Protein AF-A0A3N4JAE3-F1 (afdb_monomer)

Radius of gyration: 32.21 Å; Cα contacts (8 Å, |Δi|>4): 156; chains: 1; bounding box: 79×85×86 Å

Mean predicted aligned error: 19.47 Å

Solvent-accessible surface area (backbone atoms only — not comparable to full-atom values): 20003 Å² total; per-residue (Å²): 136,83,88,84,82,87,79,80,83,78,82,74,85,83,77,83,75,78,82,77,84,75,80,91,67,88,73,72,75,75,63,67,70,77,64,54,58,74,66,56,56,50,51,50,50,53,50,50,52,49,35,51,51,48,46,50,52,48,69,70,49,75,31,67,45,43,53,54,55,46,60,75,65,52,48,100,90,43,76,84,59,88,90,51,59,67,70,59,53,50,50,51,49,47,65,74,65,63,61,55,72,75,57,43,57,54,51,50,53,53,48,55,50,18,49,50,49,16,52,49,48,45,56,67,58,48,49,50,61,43,42,48,59,43,46,49,50,56,71,76,43,84,57,92,86,55,90,70,63,85,87,50,57,57,68,60,52,53,49,52,53,48,54,53,51,53,50,52,53,50,54,49,51,53,52,52,51,52,53,49,55,54,48,58,67,60,57,80,75,68,86,88,74,81,85,79,75,61,76,63,67,72,50,63,71,71,31,43,40,51,45,56,54,65,67,52,88,39,78,90,43,76,82,78,86,60,59,70,69,59,50,51,50,48,44,51,52,24,51,47,52,55,46,39,72,77,50,68,75,64,67,92,58,88,52,72,65,43,51,51,52,39,54,52,53,55,52,53,50,51,51,54,53,50,52,51,51,52,54,48,50,51,22,45,52,54,30,50,54,51,49,44,54,49,48,26,71,76,72,68,44,52,65,66,54,49,47,28,64,76,69,51,50,55,82,84,76,56,58,65,69,60,60,51,52,62,61,60,70,74,76,122

Structure (mmCIF, N/CA/C/O backbone):
data_AF-A0A3N4JAE3-F1
#
_entry.id   AF-A0A3N4JAE3-F1
#
loop_
_atom_site.group_PDB
_atom_site.id
_atom_site.type_symbol
_atom_site.label_atom_id
_atom_site.label_alt_id
_atom_site.label_comp_id
_atom_site.label_asym_id
_atom_site.label_entity_id
_atom_site.label_seq_id
_atom_site.pdbx_PDB_ins_code
_atom_site.Cartn_x
_atom_site.Cartn_y
_atom_site.Cartn_z
_atom_site.occupancy
_atom_site.B_iso_or_equiv
_atom_site.auth_seq_id
_atom_site.auth_comp_id
_atom_site.auth_asym_id
_atom_site.auth_atom_id
_atom_site.pdbx_PDB_model_num
ATOM 1 N N . MET A 1 1 ? 14.395 -65.353 37.895 1.00 39.31 1 MET A N 1
ATOM 2 C CA . MET A 1 1 ? 14.314 -65.931 36.539 1.00 39.31 1 MET A CA 1
ATOM 3 C C . MET A 1 1 ? 13.359 -65.069 35.729 1.00 39.31 1 MET A C 1
ATOM 5 O O . MET A 1 1 ? 12.259 -64.824 36.198 1.00 39.31 1 MET A O 1
ATOM 9 N N . THR A 1 2 ? 13.871 -64.567 34.600 1.00 43.94 2 THR A N 1
ATOM 10 C CA . THR A 1 2 ? 13.213 -63.870 33.473 1.00 43.94 2 THR A CA 1
ATOM 11 C C . THR A 1 2 ? 12.431 -62.577 33.743 1.00 43.94 2 THR A C 1
ATOM 13 O O . THR A 1 2 ? 11.218 -62.588 33.928 1.00 43.94 2 THR A O 1
ATOM 16 N N . SER A 1 3 ? 13.163 -61.462 33.634 1.00 38.66 3 SER A N 1
ATOM 17 C CA . SER A 1 3 ? 12.677 -60.152 33.182 1.00 38.66 3 SER A CA 1
ATOM 18 C C . SER A 1 3 ? 12.268 -60.196 31.704 1.00 38.66 3 SER A C 1
ATOM 20 O O . SER A 1 3 ? 12.932 -60.856 30.904 1.00 38.66 3 SER A O 1
ATOM 22 N N . SER A 1 4 ? 11.236 -59.442 31.326 1.00 42.91 4 SER A N 1
ATOM 23 C CA . SER A 1 4 ? 10.969 -59.062 29.935 1.00 42.91 4 SER A CA 1
ATOM 24 C C . SER A 1 4 ? 10.378 -57.652 29.920 1.00 42.91 4 SER A C 1
ATOM 26 O O . SER A 1 4 ? 9.191 -57.459 30.169 1.00 42.91 4 SER A O 1
ATOM 28 N N . GLU A 1 5 ? 11.238 -56.661 29.691 1.00 47.97 5 GLU A N 1
ATOM 29 C CA . GLU A 1 5 ? 10.842 -55.302 29.329 1.00 47.97 5 GLU A CA 1
ATOM 30 C C . GLU A 1 5 ? 10.946 -55.183 27.806 1.00 47.97 5 GLU A C 1
ATOM 32 O O . GLU A 1 5 ? 12.022 -55.319 27.221 1.00 47.97 5 GLU A O 1
ATOM 37 N N . GLY A 1 6 ? 9.801 -54.976 27.155 1.00 41.56 6 GLY A N 1
ATOM 38 C CA . GLY A 1 6 ? 9.718 -54.664 25.734 1.00 41.56 6 GLY A CA 1
ATOM 39 C C . GLY A 1 6 ? 10.121 -53.212 25.496 1.00 41.56 6 GLY A C 1
ATOM 40 O O . GLY A 1 6 ? 9.370 -52.294 25.813 1.00 41.56 6 GLY A O 1
ATOM 41 N N . SER A 1 7 ? 11.312 -53.013 24.936 1.00 46.31 7 SER A N 1
ATOM 42 C CA . SER A 1 7 ? 11.820 -51.709 24.514 1.00 46.31 7 SER A CA 1
ATOM 43 C C . SER A 1 7 ? 11.243 -51.352 23.139 1.00 46.31 7 SER A C 1
ATOM 45 O O . SER A 1 7 ? 11.530 -52.016 22.143 1.00 46.31 7 SER A O 1
ATOM 47 N N . ILE A 1 8 ? 10.398 -50.319 23.081 1.00 43.84 8 ILE A N 1
ATOM 48 C CA . ILE A 1 8 ? 9.887 -49.751 21.829 1.00 43.84 8 ILE A CA 1
ATOM 49 C C . ILE A 1 8 ? 10.909 -48.715 21.352 1.00 43.84 8 ILE A C 1
ATOM 51 O O . ILE A 1 8 ? 11.030 -47.632 21.921 1.00 43.84 8 ILE A O 1
ATOM 55 N N . ALA A 1 9 ? 11.658 -49.065 20.308 1.00 36.66 9 ALA A N 1
ATOM 56 C CA . ALA A 1 9 ? 12.573 -48.160 19.630 1.00 36.66 9 ALA A CA 1
ATOM 57 C C . ALA A 1 9 ? 11.780 -47.083 18.869 1.00 36.66 9 ALA A C 1
ATOM 59 O O . ALA A 1 9 ? 11.177 -47.347 17.828 1.00 36.66 9 ALA A O 1
ATOM 60 N N . GLY A 1 10 ? 11.782 -45.859 19.397 1.00 37.00 10 GLY A N 1
ATOM 61 C CA . GLY A 1 10 ? 11.346 -44.668 18.677 1.00 37.00 10 GLY A CA 1
ATOM 62 C C . GLY A 1 10 ? 12.372 -44.299 17.607 1.00 37.00 10 GLY A C 1
ATOM 63 O O . GLY A 1 10 ? 13.509 -43.950 17.916 1.00 37.00 10 GLY A O 1
ATOM 64 N N . VAL A 1 11 ? 11.972 -44.388 16.341 1.00 38.66 11 VAL A N 1
ATOM 65 C CA . VAL A 1 11 ? 12.753 -43.907 15.199 1.00 38.66 11 VAL A CA 1
ATOM 66 C C . VAL A 1 11 ? 12.695 -42.378 15.186 1.00 38.66 11 VAL A C 1
ATOM 68 O O . VAL A 1 11 ? 11.670 -41.791 14.846 1.00 38.66 11 VAL A O 1
ATOM 71 N N . SER A 1 12 ? 13.799 -41.727 15.560 1.00 40.53 12 SER A N 1
ATOM 72 C CA . SER A 1 12 ? 13.998 -40.291 15.337 1.00 40.53 12 SER A CA 1
ATOM 73 C C . SER A 1 12 ? 14.138 -40.005 13.836 1.00 40.53 12 SER A C 1
ATOM 75 O O . SER A 1 12 ? 14.917 -40.689 13.163 1.00 40.53 12 SER A O 1
ATOM 77 N N . PRO A 1 13 ? 13.454 -38.989 13.280 1.00 37.12 13 PRO A N 1
ATOM 78 C CA . PRO A 1 13 ? 13.664 -38.591 11.898 1.00 37.12 13 PRO A CA 1
ATOM 79 C C . PRO A 1 13 ? 15.041 -37.929 11.770 1.00 37.12 13 PRO A C 1
ATOM 81 O O . PRO A 1 13 ? 15.288 -36.841 12.285 1.00 37.12 13 PRO A O 1
ATOM 84 N N . SER A 1 14 ? 15.951 -38.621 11.085 1.00 36.16 14 SER A N 1
ATOM 85 C CA . SER A 1 14 ? 17.256 -38.107 10.671 1.00 36.16 14 SER A CA 1
ATOM 86 C C . SER A 1 14 ? 17.058 -36.965 9.669 1.00 36.16 14 SER A C 1
ATOM 88 O O . SER A 1 14 ? 16.901 -37.185 8.468 1.00 36.16 14 SER A O 1
ATOM 90 N N . SER A 1 15 ? 17.060 -35.726 10.159 1.00 38.22 15 SER A N 1
ATOM 91 C CA . SER A 1 15 ? 17.283 -34.550 9.327 1.00 38.22 15 SER A CA 1
ATOM 92 C C . SER A 1 15 ? 18.764 -34.522 8.945 1.00 38.22 15 SER A C 1
ATOM 94 O O . SER A 1 15 ? 19.636 -34.135 9.720 1.00 38.22 15 SER A O 1
ATOM 96 N N . LYS A 1 16 ? 19.073 -34.968 7.725 1.00 34.78 16 LYS A N 1
ATOM 97 C CA . LYS A 1 16 ? 20.375 -34.715 7.100 1.00 34.78 16 LYS A CA 1
ATOM 98 C C . LYS A 1 16 ? 20.496 -33.214 6.833 1.00 34.78 16 LYS A C 1
ATOM 100 O O . LYS A 1 16 ? 20.174 -32.746 5.745 1.00 34.78 16 LYS A O 1
ATOM 105 N N . ILE A 1 17 ? 20.945 -32.462 7.834 1.00 34.91 17 ILE A N 1
ATOM 106 C CA . ILE A 1 17 ? 21.461 -31.110 7.642 1.00 34.91 17 ILE A CA 1
ATOM 107 C C . ILE A 1 17 ? 22.756 -31.276 6.846 1.00 34.91 17 ILE A C 1
ATOM 109 O O . ILE A 1 17 ? 23.741 -31.827 7.335 1.00 34.91 17 ILE A O 1
ATOM 113 N N . LYS A 1 18 ? 22.722 -30.884 5.570 1.00 33.72 18 LYS A N 1
ATOM 114 C CA . LYS A 1 18 ? 23.934 -30.747 4.764 1.00 33.72 18 LYS A CA 1
ATOM 115 C C . LYS A 1 18 ? 24.714 -29.577 5.359 1.00 33.72 18 LYS A C 1
ATOM 117 O O . LYS A 1 18 ? 24.273 -28.439 5.252 1.00 33.72 18 LYS A O 1
ATOM 122 N N . ASN A 1 19 ? 25.836 -29.870 6.009 1.00 30.39 19 ASN A N 1
ATOM 123 C CA . ASN A 1 19 ? 26.798 -28.854 6.418 1.00 30.39 19 ASN A CA 1
ATOM 124 C C . ASN A 1 19 ? 27.369 -28.211 5.149 1.00 30.39 19 ASN A C 1
ATOM 126 O O . ASN A 1 19 ? 28.223 -28.797 4.486 1.00 30.39 19 ASN A O 1
ATOM 130 N N . CYS A 1 20 ? 26.858 -27.035 4.790 1.00 31.69 20 CYS A N 1
ATOM 131 C CA . CYS A 1 20 ? 27.517 -26.155 3.839 1.00 31.69 20 CYS A CA 1
ATOM 132 C C . CYS A 1 20 ? 28.661 -25.463 4.581 1.00 31.69 20 CYS A C 1
ATOM 134 O O . CYS A 1 20 ? 28.432 -24.653 5.478 1.00 31.69 20 CYS A O 1
ATOM 136 N N . THR A 1 21 ? 29.895 -25.821 4.242 1.00 30.20 21 THR A N 1
ATOM 137 C CA . THR A 1 21 ? 31.086 -25.095 4.680 1.00 30.20 21 THR A CA 1
ATOM 138 C C . THR A 1 21 ? 31.122 -23.775 3.911 1.00 30.20 21 THR A C 1
ATOM 140 O O . THR A 1 21 ? 31.349 -23.775 2.704 1.00 30.20 21 THR A O 1
ATOM 143 N N . TYR A 1 22 ? 30.829 -22.660 4.580 1.00 34.12 22 TYR A N 1
ATOM 144 C CA . TYR A 1 22 ? 30.929 -21.327 3.987 1.00 34.12 22 TYR A CA 1
ATOM 145 C C . TYR A 1 22 ? 32.391 -20.873 3.994 1.00 34.12 22 TYR A C 1
ATOM 147 O O . TYR A 1 22 ? 33.065 -20.961 5.019 1.00 34.12 22 TYR A O 1
ATOM 155 N N . HIS A 1 23 ? 32.874 -20.403 2.844 1.00 33.28 23 HIS A N 1
ATOM 156 C CA . HIS A 1 23 ? 34.149 -19.704 2.739 1.00 33.28 23 HIS A CA 1
ATOM 157 C C . HIS A 1 23 ? 34.007 -18.296 3.331 1.00 33.28 23 HIS A C 1
ATOM 159 O O . HIS A 1 23 ? 33.091 -17.556 2.981 1.00 33.28 23 HIS A O 1
ATOM 165 N N . THR A 1 24 ? 34.908 -17.954 4.249 1.00 37.59 24 THR A N 1
ATOM 166 C CA . THR A 1 24 ? 34.906 -16.725 5.057 1.00 37.59 24 THR A CA 1
ATOM 167 C C . THR A 1 24 ? 35.701 -15.591 4.407 1.00 37.59 24 THR A C 1
ATOM 169 O O . THR A 1 24 ? 36.375 -14.841 5.108 1.00 37.59 24 THR A O 1
ATOM 172 N N . ASP A 1 25 ? 35.650 -15.464 3.084 1.00 38.59 25 ASP A N 1
ATOM 173 C CA . ASP A 1 25 ? 36.294 -14.343 2.402 1.00 38.59 25 ASP A CA 1
ATOM 174 C C . ASP A 1 25 ? 35.228 -13.287 2.070 1.00 38.59 25 ASP A C 1
ATOM 176 O O . ASP A 1 25 ? 34.252 -13.607 1.384 1.00 38.59 25 ASP A O 1
ATOM 180 N N . PRO A 1 26 ? 35.347 -12.041 2.569 1.00 44.75 26 PRO A N 1
ATOM 181 C CA . PRO A 1 26 ? 34.435 -10.969 2.196 1.00 44.75 26 PRO A CA 1
ATOM 182 C C . PRO A 1 26 ? 34.630 -10.666 0.707 1.00 44.75 26 PRO A C 1
ATOM 184 O O . PRO A 1 26 ? 35.679 -10.174 0.291 1.00 44.75 26 PRO A O 1
ATOM 187 N N . LEU A 1 27 ? 33.633 -11.014 -0.107 1.00 45.50 27 LEU A N 1
ATOM 188 C CA . LEU A 1 27 ? 33.675 -10.770 -1.545 1.00 45.50 27 LEU A CA 1
ATOM 189 C C . LEU A 1 27 ? 33.579 -9.263 -1.859 1.00 45.50 27 LEU A C 1
ATOM 191 O O . LEU A 1 27 ? 32.971 -8.515 -1.087 1.00 45.50 27 LEU A O 1
ATOM 195 N N . PRO A 1 28 ? 34.155 -8.804 -2.988 1.00 46.69 28 PRO A N 1
ATOM 196 C CA . PRO A 1 28 ? 34.210 -7.388 -3.333 1.00 46.69 28 PRO A CA 1
ATOM 197 C C . PRO A 1 28 ? 32.822 -6.770 -3.543 1.00 46.69 28 PRO A C 1
ATOM 199 O O . PRO A 1 28 ? 31.957 -7.319 -4.228 1.00 46.69 28 PRO A O 1
ATOM 202 N N . VAL A 1 29 ? 32.668 -5.565 -2.998 1.00 44.97 29 VAL A N 1
ATOM 203 C CA . VAL A 1 29 ? 31.492 -4.678 -3.025 1.00 44.97 29 VAL A CA 1
ATOM 204 C C . VAL A 1 29 ? 30.942 -4.415 -4.443 1.00 44.97 29 VAL A C 1
ATOM 206 O O . VAL A 1 29 ? 29.763 -4.108 -4.616 1.00 44.97 29 VAL A O 1
ATOM 209 N N . GLU A 1 30 ? 31.755 -4.615 -5.480 1.00 44.47 30 GLU A N 1
ATOM 210 C CA . GLU A 1 30 ? 31.420 -4.418 -6.899 1.00 44.47 30 GLU A CA 1
ATOM 211 C C . GLU A 1 30 ? 30.242 -5.286 -7.391 1.00 44.47 30 GLU A C 1
ATOM 213 O O . GLU A 1 30 ? 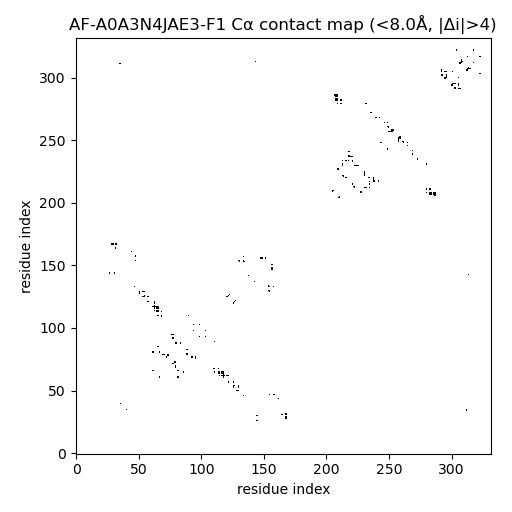29.531 -4.892 -8.318 1.00 44.47 30 GLU A O 1
ATOM 218 N N . TYR A 1 31 ? 29.953 -6.411 -6.726 1.00 44.25 31 TYR A N 1
ATOM 219 C CA . TYR A 1 31 ? 28.864 -7.324 -7.101 1.00 44.25 31 TYR A CA 1
ATOM 220 C C . TYR A 1 31 ? 27.459 -6.876 -6.663 1.00 44.25 31 TYR A C 1
ATOM 222 O O . TYR A 1 31 ? 26.467 -7.366 -7.207 1.00 44.25 31 TYR A O 1
ATOM 230 N N . LEU A 1 32 ? 27.339 -5.909 -5.746 1.00 40.97 32 LEU A N 1
ATOM 231 C CA . LEU A 1 32 ? 26.042 -5.352 -5.324 1.00 40.97 32 LEU A CA 1
ATOM 232 C C . LEU A 1 32 ? 25.318 -4.591 -6.447 1.00 40.97 32 LEU A C 1
ATOM 234 O O . LEU A 1 32 ? 24.090 -4.495 -6.463 1.00 40.97 32 LEU A O 1
ATOM 238 N N . ASN A 1 33 ? 26.074 -4.054 -7.405 1.00 47.81 33 ASN A N 1
ATOM 239 C CA . ASN A 1 33 ? 25.559 -3.154 -8.434 1.00 47.81 33 ASN A CA 1
ATOM 240 C C . ASN A 1 33 ? 25.014 -3.845 -9.684 1.00 47.81 33 ASN A C 1
ATOM 242 O O . ASN A 1 33 ? 24.30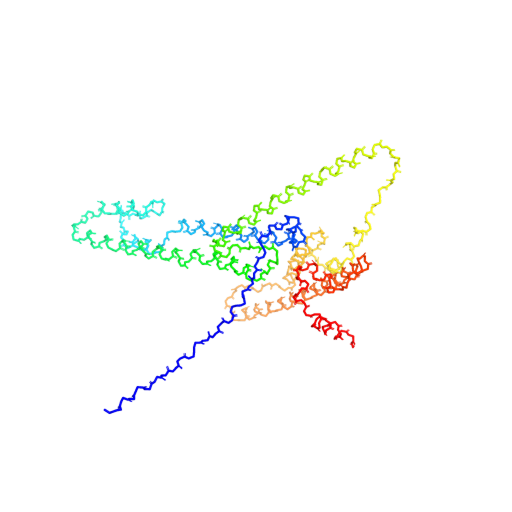3 -3.199 -10.453 1.00 47.81 33 ASN A O 1
ATOM 246 N N . GLN A 1 34 ? 25.362 -5.110 -9.921 1.00 44.28 34 GLN A N 1
ATOM 247 C CA . GLN A 1 34 ? 25.037 -5.778 -11.183 1.00 44.28 34 GLN A CA 1
ATOM 248 C C . GLN A 1 34 ? 23.703 -6.545 -11.129 1.00 44.28 34 GLN A C 1
ATOM 250 O O . GLN A 1 34 ? 23.169 -6.890 -12.174 1.00 44.28 34 GLN A O 1
ATOM 255 N N . TRP A 1 35 ? 23.150 -6.787 -9.933 1.00 43.19 35 TRP A N 1
ATOM 256 C CA . TRP A 1 35 ? 22.035 -7.731 -9.733 1.00 43.19 35 TRP A CA 1
ATOM 257 C C . TRP A 1 35 ? 20.737 -7.131 -9.184 1.00 43.19 35 TRP A C 1
ATOM 259 O O . TRP A 1 35 ? 19.717 -7.812 -9.155 1.00 43.19 35 TRP A O 1
ATOM 269 N N . CYS A 1 36 ? 20.736 -5.859 -8.793 1.00 47.31 36 CYS A N 1
ATOM 270 C CA . CYS A 1 36 ? 19.535 -5.196 -8.294 1.00 47.31 36 CYS A CA 1
ATOM 271 C C . CYS A 1 36 ? 19.239 -3.965 -9.149 1.00 47.31 36 CYS A C 1
ATOM 273 O O . CYS A 1 36 ? 19.782 -2.884 -8.903 1.00 47.31 36 CYS A O 1
ATOM 275 N N . GLU A 1 37 ? 18.360 -4.117 -10.144 1.00 54.81 37 GLU A N 1
ATOM 276 C CA . GLU A 1 37 ? 17.804 -2.983 -10.883 1.00 54.81 37 GLU A CA 1
ATOM 277 C C . GLU A 1 37 ? 17.255 -1.926 -9.909 1.00 54.81 37 GLU A C 1
ATOM 279 O O . GLU A 1 37 ? 16.751 -2.250 -8.826 1.00 54.81 37 GLU A O 1
ATOM 284 N N . ALA A 1 38 ? 17.326 -0.648 -10.294 1.00 57.59 38 ALA A N 1
ATOM 285 C CA . ALA A 1 38 ? 16.921 0.487 -9.459 1.00 57.59 38 ALA A CA 1
ATOM 286 C C . ALA A 1 38 ? 15.531 0.306 -8.807 1.00 57.59 38 ALA A C 1
ATOM 288 O O . ALA A 1 38 ? 15.305 0.764 -7.684 1.00 57.59 38 ALA A O 1
ATOM 289 N N . GLU A 1 39 ? 14.613 -0.414 -9.460 1.00 55.66 39 GLU A N 1
ATOM 290 C CA . GLU A 1 39 ? 13.282 -0.715 -8.932 1.00 55.66 39 GLU A CA 1
ATOM 291 C C . GLU A 1 39 ? 13.274 -1.614 -7.686 1.00 55.66 39 GLU A C 1
ATOM 293 O O . GLU A 1 39 ? 12.460 -1.393 -6.782 1.00 55.66 39 GLU A O 1
ATOM 298 N N . GLN A 1 40 ? 14.159 -2.610 -7.593 1.00 62.59 40 GLN A N 1
ATOM 299 C CA . GLN A 1 40 ? 14.188 -3.533 -6.453 1.00 62.59 40 GLN A CA 1
ATOM 300 C C . GLN A 1 40 ? 14.644 -2.814 -5.177 1.00 62.59 40 GLN A C 1
ATOM 302 O O . GLN A 1 40 ? 14.026 -2.959 -4.119 1.00 62.59 40 GLN A O 1
ATOM 307 N N . TRP A 1 41 ? 15.632 -1.925 -5.295 1.00 64.12 41 TRP A N 1
ATOM 308 C CA . TRP A 1 41 ? 16.076 -1.063 -4.197 1.00 64.12 41 TRP A CA 1
ATOM 309 C C . TRP A 1 41 ? 15.038 -0.017 -3.793 1.00 64.12 41 TRP A C 1
ATOM 311 O O . TRP A 1 41 ? 14.920 0.321 -2.614 1.00 64.12 41 TRP A O 1
ATOM 321 N N . VAL A 1 42 ? 14.251 0.495 -4.743 1.00 68.50 42 VAL A N 1
ATOM 322 C CA . VAL A 1 42 ? 13.111 1.371 -4.433 1.00 68.50 42 VAL A CA 1
ATOM 323 C C . VAL A 1 42 ? 12.041 0.606 -3.649 1.00 68.50 42 VAL A C 1
ATOM 325 O O . VAL A 1 42 ? 11.496 1.141 -2.680 1.00 68.50 42 VAL A O 1
ATOM 328 N N . ARG A 1 43 ? 11.756 -0.654 -4.006 1.00 65.81 43 ARG A N 1
ATOM 329 C CA . ARG A 1 43 ? 10.828 -1.510 -3.246 1.00 65.81 43 ARG A CA 1
ATOM 330 C C . ARG A 1 43 ? 11.351 -1.812 -1.843 1.00 65.81 43 ARG A C 1
ATOM 332 O O . ARG A 1 43 ? 10.579 -1.681 -0.895 1.00 65.81 43 ARG A O 1
ATOM 339 N N . LEU A 1 44 ? 12.636 -2.141 -1.703 1.00 65.31 44 LEU A N 1
ATOM 340 C CA . LEU A 1 44 ? 13.279 -2.398 -0.411 1.00 65.31 44 LEU A CA 1
ATOM 341 C C . LEU A 1 44 ? 13.225 -1.161 0.497 1.00 65.31 44 LEU A C 1
ATOM 343 O O . LEU A 1 44 ? 12.740 -1.260 1.622 1.00 65.31 44 LEU A O 1
ATOM 347 N N . ARG A 1 45 ? 13.591 0.025 -0.012 1.00 70.50 45 ARG A N 1
ATOM 348 C CA . ARG A 1 45 ? 13.494 1.293 0.737 1.00 70.50 45 ARG A CA 1
ATOM 349 C C . ARG A 1 45 ? 12.063 1.621 1.160 1.00 70.50 45 ARG A C 1
ATOM 351 O O . ARG A 1 45 ? 11.836 1.995 2.306 1.00 70.50 45 ARG A O 1
ATOM 358 N N . ARG A 1 46 ? 11.074 1.426 0.278 1.00 70.50 46 ARG A N 1
ATOM 359 C CA . ARG A 1 46 ? 9.650 1.597 0.632 1.00 70.50 46 ARG A CA 1
ATOM 360 C C . ARG A 1 46 ? 9.211 0.623 1.725 1.00 70.50 46 ARG A C 1
ATOM 362 O O . ARG A 1 46 ? 8.457 1.012 2.612 1.00 70.50 46 ARG A O 1
ATOM 369 N N . ARG A 1 47 ? 9.665 -0.632 1.668 1.00 67.00 47 ARG A N 1
ATOM 370 C CA . ARG A 1 47 ? 9.336 -1.661 2.663 1.00 67.00 47 ARG A CA 1
ATOM 371 C C . ARG A 1 47 ? 9.971 -1.342 4.016 1.00 67.00 47 ARG A C 1
ATOM 373 O O . ARG A 1 47 ? 9.278 -1.449 5.024 1.00 67.00 47 ARG A O 1
ATOM 380 N N . LEU A 1 48 ? 11.229 -0.897 4.035 1.00 69.75 48 LEU A N 1
ATOM 381 C CA . LEU A 1 48 ? 11.898 -0.448 5.255 1.00 69.75 48 LEU A CA 1
ATOM 382 C C . LEU A 1 48 ? 11.180 0.758 5.861 1.00 69.75 48 LEU A C 1
ATOM 384 O O . LEU A 1 48 ? 10.791 0.700 7.021 1.00 69.75 48 LEU A O 1
ATOM 388 N N . ALA A 1 49 ? 10.918 1.795 5.060 1.00 73.50 49 ALA A N 1
ATOM 389 C CA . ALA A 1 49 ? 10.206 2.988 5.510 1.00 73.50 49 ALA A CA 1
ATOM 390 C C . ALA A 1 49 ? 8.819 2.648 6.081 1.00 73.50 49 ALA A C 1
ATOM 392 O O . ALA A 1 49 ? 8.412 3.196 7.101 1.00 73.50 49 ALA A O 1
ATOM 393 N N . TYR A 1 50 ? 8.104 1.699 5.469 1.00 69.94 50 TYR A N 1
ATOM 394 C CA . TYR A 1 50 ? 6.842 1.186 5.999 1.00 69.94 50 TYR A CA 1
ATOM 395 C C . TYR A 1 50 ? 7.016 0.474 7.348 1.00 69.94 50 TYR A C 1
ATOM 397 O O . TYR A 1 50 ? 6.245 0.731 8.268 1.00 69.94 50 TYR A O 1
ATOM 405 N N . CYS A 1 51 ? 8.030 -0.385 7.493 1.00 66.62 51 CYS A N 1
ATOM 406 C CA . CYS A 1 51 ? 8.314 -1.076 8.755 1.00 66.62 51 CYS A CA 1
ATOM 407 C C . CYS A 1 51 ? 8.693 -0.090 9.870 1.00 66.62 51 CYS A C 1
ATOM 409 O O . CYS A 1 51 ? 8.249 -0.241 11.006 1.00 66.62 51 CYS A O 1
ATOM 411 N N . GLU A 1 52 ? 9.482 0.935 9.554 1.00 72.06 52 GLU A N 1
ATOM 412 C CA . GLU A 1 52 ? 9.870 1.980 10.503 1.00 72.06 52 GLU A CA 1
ATOM 413 C C . GLU A 1 52 ? 8.681 2.859 10.897 1.00 72.06 52 GLU A C 1
ATOM 415 O O . GLU A 1 52 ? 8.481 3.108 12.085 1.00 72.06 52 GLU A O 1
ATOM 420 N N . ALA A 1 53 ? 7.832 3.235 9.937 1.00 68.75 53 ALA A N 1
ATOM 421 C CA . ALA A 1 53 ? 6.590 3.954 10.207 1.00 68.75 53 ALA A CA 1
ATOM 422 C C . ALA A 1 53 ? 5.617 3.122 11.056 1.00 68.75 53 ALA A C 1
ATOM 424 O O . ALA A 1 53 ? 5.020 3.643 11.993 1.00 68.75 53 ALA A O 1
ATOM 425 N N . GLN A 1 54 ? 5.481 1.819 10.785 1.00 64.81 54 GLN A N 1
ATOM 426 C CA . GLN A 1 54 ? 4.682 0.921 11.621 1.00 64.81 54 GLN A CA 1
ATOM 427 C C . GLN A 1 54 ? 5.252 0.797 13.030 1.00 64.81 54 GLN A C 1
ATOM 429 O O . GLN A 1 54 ? 4.491 0.836 13.991 1.00 64.81 54 GLN A O 1
ATOM 434 N N . LYS A 1 55 ? 6.576 0.682 13.171 1.00 71.06 55 LYS A N 1
ATOM 435 C CA . LYS A 1 55 ? 7.233 0.637 14.479 1.00 71.06 55 LYS A CA 1
ATOM 436 C C . LYS A 1 55 ? 6.999 1.929 15.263 1.00 71.06 55 LYS A C 1
ATOM 438 O O . LYS A 1 55 ? 6.687 1.847 16.447 1.00 71.06 55 LYS A O 1
ATOM 443 N N . ALA A 1 56 ? 7.092 3.087 14.610 1.00 68.88 56 ALA A N 1
ATOM 444 C CA . ALA A 1 56 ? 6.794 4.385 15.212 1.00 68.88 56 ALA A CA 1
ATOM 445 C C . ALA A 1 56 ? 5.319 4.484 15.641 1.00 68.88 56 ALA A C 1
ATOM 447 O O . ALA A 1 56 ? 5.037 4.747 16.807 1.00 68.88 56 ALA A O 1
ATOM 448 N N . LEU A 1 57 ? 4.380 4.137 14.751 1.00 65.31 57 LEU A N 1
ATOM 449 C CA . LEU A 1 57 ? 2.945 4.071 15.064 1.00 65.31 57 LEU A CA 1
ATOM 450 C C . LEU A 1 57 ? 2.659 3.137 16.245 1.00 65.31 57 LEU A C 1
ATOM 452 O O . LEU A 1 57 ? 1.855 3.445 17.114 1.00 65.31 57 LEU A O 1
ATOM 456 N N . CYS A 1 58 ? 3.346 2.003 16.314 1.00 65.50 58 CYS A N 1
ATOM 457 C CA . CYS A 1 58 ? 3.229 1.040 17.400 1.00 65.50 58 CYS A CA 1
ATOM 458 C C . CYS A 1 58 ? 3.830 1.506 18.732 1.00 65.50 58 CYS A C 1
ATOM 460 O O . CYS A 1 58 ? 3.379 1.083 19.801 1.00 65.50 58 CYS A O 1
ATOM 462 N N . GLN A 1 59 ? 4.860 2.351 18.686 1.00 65.69 59 GLN A N 1
ATOM 463 C CA . GLN A 1 59 ? 5.417 2.988 19.876 1.00 65.69 59 GLN A CA 1
ATOM 464 C C . GLN A 1 59 ? 4.446 4.034 20.431 1.00 65.69 59 GLN A C 1
ATOM 466 O O . GLN A 1 59 ? 4.235 4.060 21.645 1.00 65.69 59 GLN A O 1
ATOM 471 N N . GLU A 1 60 ? 3.805 4.803 19.548 1.00 63.41 60 GLU A N 1
ATOM 472 C CA . GLU A 1 60 ? 2.810 5.826 19.892 1.00 63.41 60 GLU A CA 1
ATOM 473 C C . GLU A 1 60 ? 1.444 5.241 20.282 1.00 63.41 60 GLU A C 1
ATOM 475 O O . GLU A 1 60 ? 0.735 5.811 21.110 1.00 63.41 60 GLU A O 1
ATOM 480 N N . MET A 1 61 ? 1.066 4.078 19.746 1.00 63.47 61 MET A N 1
ATOM 481 C CA . MET A 1 61 ? -0.182 3.422 20.120 1.00 63.47 61 MET A CA 1
ATOM 482 C C . MET A 1 61 ? -0.119 2.903 21.558 1.00 63.47 61 MET A C 1
ATOM 484 O O . MET A 1 61 ? 0.678 2.030 21.914 1.00 63.47 61 MET A O 1
ATOM 488 N N . LEU A 1 62 ? -1.020 3.397 22.399 1.00 65.38 62 LEU A N 1
ATOM 489 C CA . LEU A 1 62 ? -1.323 2.774 23.680 1.00 65.38 62 LEU A CA 1
ATOM 490 C C . LEU A 1 62 ? -2.002 1.427 23.431 1.00 65.38 62 LEU A C 1
ATOM 492 O O . LEU A 1 62 ? -2.855 1.297 22.552 1.00 65.38 62 LEU A O 1
ATOM 496 N N . GLY A 1 63 ? -1.610 0.407 24.196 1.00 71.88 63 GLY A N 1
ATOM 497 C CA . GLY A 1 63 ? -2.261 -0.891 24.083 1.00 71.88 63 GLY A CA 1
ATOM 498 C C . GLY A 1 63 ? -3.734 -0.777 24.504 1.00 71.88 63 GLY A C 1
ATOM 499 O O . GLY A 1 63 ? -4.034 -0.077 25.480 1.00 71.88 63 GLY A O 1
ATOM 500 N N . PRO A 1 64 ? -4.656 -1.457 23.799 1.00 78.12 64 PRO A N 1
ATOM 501 C CA . PRO A 1 64 ? -6.098 -1.285 23.993 1.00 78.12 64 PRO A CA 1
ATOM 502 C C . PRO A 1 64 ? -6.531 -1.564 25.438 1.00 78.12 64 PRO A C 1
ATOM 504 O O . PRO A 1 64 ? -7.392 -0.873 25.969 1.00 78.12 64 PRO A O 1
ATOM 507 N N . ALA A 1 65 ? -5.858 -2.492 26.124 1.00 86.06 65 ALA A N 1
ATOM 508 C CA . ALA A 1 65 ? -6.167 -2.841 27.508 1.00 86.06 65 ALA A CA 1
ATOM 509 C C . ALA A 1 65 ? -5.903 -1.698 28.506 1.00 86.06 65 ALA A C 1
ATOM 511 O O . ALA A 1 65 ? -6.619 -1.577 29.499 1.00 86.06 65 ALA A O 1
ATOM 512 N N . THR A 1 66 ? -4.892 -0.855 28.265 1.00 88.44 66 THR A N 1
ATOM 513 C CA . THR A 1 66 ? -4.601 0.292 29.141 1.00 88.44 66 THR A CA 1
ATOM 514 C C . THR A 1 66 ? -5.615 1.411 28.928 1.00 88.44 66 THR A C 1
ATOM 516 O O . THR A 1 66 ? -6.071 2.008 29.900 1.00 88.44 66 THR A O 1
ATOM 519 N N . VAL A 1 67 ? -6.027 1.646 27.680 1.00 88.88 67 VAL A N 1
ATOM 520 C CA . VAL A 1 67 ? -7.086 2.613 27.357 1.00 88.88 67 VAL A CA 1
ATOM 521 C C . VAL A 1 67 ? -8.412 2.181 27.988 1.00 88.88 67 VAL A C 1
ATOM 523 O O . VAL A 1 67 ? -9.007 2.951 28.736 1.00 88.88 67 VAL A O 1
ATOM 526 N N . GLU A 1 68 ? -8.819 0.922 27.795 1.00 90.19 68 GLU A N 1
ATOM 527 C CA . GLU A 1 68 ? -10.029 0.349 28.405 1.00 90.19 68 GLU A CA 1
ATOM 528 C C . GLU A 1 68 ? -10.015 0.448 29.938 1.00 90.19 68 GLU A C 1
ATOM 530 O O . GLU A 1 68 ? -11.040 0.737 30.565 1.00 90.19 68 GLU A O 1
ATOM 535 N N . PHE A 1 69 ? -8.849 0.226 30.559 1.00 95.06 69 PHE A N 1
ATOM 536 C CA . PHE A 1 69 ? -8.684 0.394 32.000 1.00 95.06 69 PHE A CA 1
ATOM 537 C C . PHE A 1 69 ? -9.024 1.825 32.433 1.00 95.06 69 PHE A C 1
ATOM 539 O O . PHE A 1 69 ? -9.807 2.003 33.366 1.00 95.06 69 PHE A O 1
ATOM 546 N N . PHE A 1 70 ? -8.477 2.844 31.768 1.00 94.38 70 PHE A N 1
ATOM 547 C CA . PHE A 1 70 ? -8.739 4.234 32.137 1.00 94.38 70 PHE A CA 1
ATOM 548 C C . PHE A 1 70 ? -10.167 4.674 31.801 1.00 94.38 70 PHE A C 1
ATOM 550 O O . PHE A 1 70 ? -10.806 5.334 32.623 1.00 94.38 70 PHE A O 1
ATOM 557 N N . GLU A 1 71 ? -10.714 4.243 30.663 1.00 91.69 71 GLU A 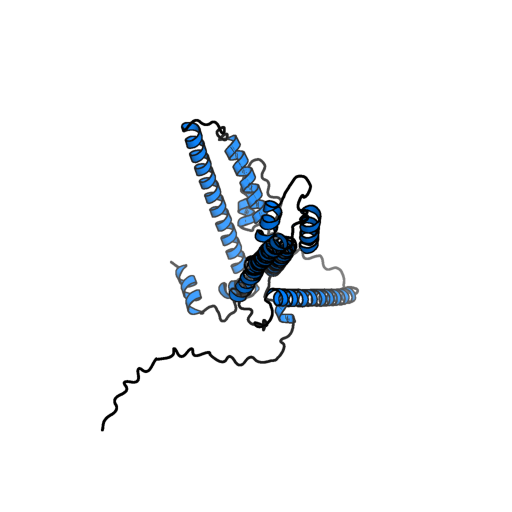N 1
ATOM 558 C CA . GLU A 1 71 ? -12.101 4.517 30.274 1.00 91.69 71 GLU A CA 1
ATOM 559 C C . GLU A 1 71 ? -13.108 4.004 31.304 1.00 91.69 71 GLU A C 1
ATOM 561 O O . GLU A 1 71 ? -14.046 4.718 31.667 1.00 91.69 71 GLU A O 1
ATOM 566 N N . LYS A 1 72 ? -12.875 2.807 31.858 1.00 93.00 72 LYS A N 1
ATOM 567 C CA . LYS A 1 72 ? -13.689 2.235 32.942 1.00 93.00 72 LYS A CA 1
ATOM 568 C C . LYS A 1 72 ? -13.781 3.158 34.161 1.00 93.00 72 LYS A C 1
ATOM 570 O O . LYS A 1 72 ? -14.762 3.102 34.908 1.00 93.00 72 LYS A O 1
ATOM 575 N N . TYR A 1 73 ? -12.765 3.987 34.387 1.00 90.25 73 TYR A N 1
ATOM 576 C CA . TYR A 1 73 ? -12.699 4.906 35.515 1.00 90.25 73 TYR A CA 1
ATOM 577 C C . TYR A 1 73 ? -12.932 6.371 35.147 1.00 90.25 73 TYR A C 1
ATOM 579 O O . TYR A 1 73 ? -12.849 7.192 36.063 1.00 90.25 73 TYR A O 1
ATOM 587 N N . ASN A 1 74 ? -13.297 6.707 33.905 1.00 87.69 74 ASN A N 1
ATOM 588 C CA . ASN A 1 74 ? -13.666 8.074 33.524 1.00 87.69 74 ASN A CA 1
ATOM 589 C C . ASN A 1 74 ? -14.859 8.586 34.354 1.00 87.69 74 ASN A C 1
ATOM 591 O O . ASN A 1 74 ? -15.823 7.865 34.628 1.00 87.69 74 ASN A O 1
ATOM 595 N N . PHE A 1 75 ? -14.780 9.838 34.808 1.00 86.00 75 PHE A N 1
ATOM 596 C CA . PHE A 1 75 ? -15.847 10.520 35.552 1.00 86.00 75 PHE A CA 1
ATOM 597 C C . PHE A 1 75 ? -15.686 12.038 35.448 1.00 86.00 75 PHE A C 1
ATOM 599 O O . PHE A 1 75 ? -14.684 12.513 34.939 1.00 86.00 75 PHE A O 1
ATOM 606 N N . GLN A 1 76 ? -16.639 12.821 35.964 1.00 80.00 76 GLN A N 1
ATOM 607 C CA . GLN A 1 76 ? -16.659 14.284 35.783 1.00 80.00 76 GLN A CA 1
ATOM 608 C C . GLN A 1 76 ? -15.349 15.025 36.115 1.00 80.00 76 GLN A C 1
ATOM 610 O O . GLN A 1 76 ? -15.132 16.096 35.562 1.00 80.00 76 GLN A O 1
ATOM 615 N N . GLN A 1 77 ? -14.500 14.503 37.008 1.00 84.00 77 GLN A N 1
ATOM 616 C CA . GLN A 1 77 ? -13.243 15.157 37.401 1.00 84.00 77 GLN A CA 1
ATOM 617 C C . GLN A 1 77 ? -11.986 14.496 36.813 1.00 84.00 77 GLN A C 1
ATOM 619 O O . GLN A 1 77 ? -10.902 15.049 36.973 1.00 84.00 77 GLN A O 1
ATOM 624 N N . PHE A 1 78 ? -12.124 13.359 36.121 1.00 91.00 78 PHE A N 1
ATOM 625 C CA . PHE A 1 78 ? -11.021 12.647 35.473 1.00 91.00 78 PHE A CA 1
ATOM 626 C C . PHE A 1 78 ? -11.381 12.310 34.031 1.00 91.00 78 PHE A C 1
ATOM 628 O O . PHE A 1 78 ? -12.301 11.525 33.776 1.00 91.00 78 PHE A O 1
ATOM 635 N N . THR A 1 79 ? -10.579 12.837 33.116 1.00 92.81 79 THR A N 1
ATOM 636 C CA . THR A 1 79 ? -10.608 12.488 31.700 1.00 92.81 79 THR A CA 1
ATOM 637 C C . THR A 1 79 ? -9.224 11.998 31.333 1.00 92.81 79 THR A C 1
ATOM 639 O O . THR A 1 79 ? -8.277 12.782 31.395 1.00 92.81 79 THR A O 1
ATOM 642 N N . TYR A 1 80 ? -9.111 10.719 30.987 1.00 92.12 80 TYR A N 1
ATOM 643 C CA . TYR A 1 80 ? -7.845 10.122 30.575 1.00 92.12 80 TYR A CA 1
ATOM 644 C C . TYR A 1 80 ? -7.180 10.916 29.444 1.00 92.12 80 TYR A C 1
ATOM 646 O O . TYR A 1 80 ? -7.817 11.171 28.420 1.00 92.12 80 TYR A O 1
ATOM 654 N N . ASP A 1 81 ? -5.917 11.293 29.645 1.00 89.88 81 ASP A N 1
ATOM 655 C CA . ASP A 1 81 ? -5.102 11.950 28.626 1.00 89.88 81 ASP A CA 1
ATOM 656 C C . ASP A 1 81 ? -4.082 10.951 28.056 1.00 89.88 81 ASP A C 1
ATOM 658 O O . ASP A 1 81 ? -3.128 10.589 28.749 1.00 89.88 81 ASP A O 1
ATOM 662 N N . PRO A 1 82 ? -4.256 10.481 26.808 1.00 86.50 82 PRO A N 1
ATOM 663 C CA . PRO A 1 82 ? -3.344 9.516 26.206 1.00 86.50 82 PRO A CA 1
ATOM 664 C C . PRO A 1 82 ? -1.970 10.105 25.852 1.00 86.50 82 PRO A C 1
ATOM 666 O O . PRO A 1 82 ? -1.076 9.341 25.495 1.00 86.50 82 PRO A O 1
ATOM 669 N N . SER A 1 83 ? -1.794 11.431 25.905 1.00 87.00 83 SER A N 1
ATOM 670 C CA . SER A 1 83 ? -0.499 12.070 25.643 1.00 87.00 83 SER A CA 1
ATOM 671 C C . SER A 1 83 ? 0.455 12.012 26.842 1.00 87.00 83 SER A C 1
ATOM 673 O O . SER A 1 83 ? 1.666 12.154 26.671 1.00 87.00 83 SER A O 1
ATOM 675 N N . GLU A 1 84 ? -0.073 11.742 28.036 1.00 89.88 84 GLU A N 1
ATOM 676 C CA . GLU A 1 84 ? 0.701 11.619 29.267 1.00 89.88 84 GLU A CA 1
ATOM 677 C C . GLU A 1 84 ? 1.131 10.161 29.525 1.00 89.88 84 GLU A C 1
ATOM 679 O O . GLU A 1 84 ? 0.410 9.213 29.185 1.00 89.88 84 GLU A O 1
ATOM 684 N N . PRO A 1 85 ? 2.292 9.928 30.171 1.00 90.31 85 PRO A N 1
ATOM 685 C CA . PRO A 1 85 ? 2.708 8.584 30.551 1.00 90.31 85 PRO A CA 1
ATOM 686 C C . PRO A 1 85 ? 1.655 7.895 31.427 1.00 90.31 85 PRO A C 1
ATOM 688 O O . PRO A 1 85 ? 1.125 8.469 32.379 1.00 90.31 85 PRO A O 1
ATOM 691 N N . THR A 1 86 ? 1.396 6.615 31.166 1.00 91.31 86 THR A N 1
ATOM 692 C CA . THR A 1 86 ? 0.325 5.853 31.832 1.00 91.31 86 THR A CA 1
ATOM 693 C C . THR A 1 86 ? 0.461 5.815 33.354 1.00 91.31 86 THR A C 1
ATOM 695 O O . THR A 1 86 ? -0.544 5.833 34.059 1.00 91.31 86 THR A O 1
ATOM 698 N N . ASP A 1 87 ? 1.689 5.812 33.878 1.00 94.25 87 ASP A N 1
ATOM 699 C CA . ASP A 1 87 ? 1.934 5.823 35.326 1.00 94.25 87 ASP A CA 1
ATOM 700 C C . ASP A 1 87 ? 1.583 7.175 35.964 1.00 94.25 87 ASP A C 1
ATOM 702 O O . ASP A 1 87 ? 1.091 7.226 37.095 1.00 94.25 87 ASP A O 1
ATOM 706 N N . VAL A 1 88 ? 1.782 8.271 35.223 1.00 95.50 88 VAL A N 1
ATOM 707 C CA . VAL A 1 88 ? 1.385 9.624 35.638 1.00 95.50 88 VAL A CA 1
ATOM 708 C C . VAL A 1 88 ? -0.140 9.711 35.696 1.00 95.50 88 VAL A C 1
ATOM 710 O O . VAL A 1 88 ? -0.697 10.127 36.714 1.00 95.50 88 VAL A O 1
ATOM 713 N N . GLU A 1 89 ? -0.824 9.219 34.662 1.00 95.69 89 GLU A N 1
ATOM 714 C CA . GLU A 1 89 ? -2.288 9.168 34.606 1.00 95.69 89 GLU A CA 1
ATOM 715 C C . GLU A 1 89 ? -2.891 8.266 35.691 1.00 95.69 89 GLU A C 1
ATOM 717 O O . GLU A 1 89 ? -3.892 8.622 36.320 1.00 95.69 89 GLU A O 1
ATOM 722 N N . PHE A 1 90 ? -2.263 7.122 35.979 1.00 96.31 90 PHE A N 1
ATOM 723 C CA . PHE A 1 90 ? -2.690 6.227 37.054 1.00 96.31 90 PHE A CA 1
ATOM 724 C C . PHE A 1 90 ? -2.562 6.888 38.430 1.00 96.31 90 PHE A C 1
ATOM 726 O O . PHE A 1 90 ? -3.482 6.810 39.253 1.00 96.31 90 PHE A O 1
ATOM 733 N N . LYS A 1 91 ? -1.453 7.595 38.674 1.00 96.38 91 LYS A N 1
ATOM 734 C CA . LYS A 1 91 ? -1.258 8.368 39.903 1.00 96.38 91 LYS A CA 1
ATOM 735 C C . LYS A 1 91 ? -2.316 9.466 40.036 1.00 96.38 91 LYS A C 1
ATOM 737 O O . LYS A 1 91 ? -2.966 9.551 41.080 1.00 96.38 91 LYS A O 1
ATOM 742 N N . ARG A 1 92 ? -2.562 10.232 38.967 1.00 96.19 92 ARG A N 1
ATOM 743 C CA . ARG A 1 92 ? -3.596 11.279 38.918 1.00 96.19 92 ARG A CA 1
ATOM 744 C C . ARG A 1 92 ? -4.985 10.717 39.223 1.00 96.19 92 ARG A C 1
ATOM 746 O O . ARG A 1 92 ? -5.726 11.285 40.027 1.00 96.19 92 ARG A O 1
ATOM 753 N N . LEU A 1 93 ? -5.321 9.565 38.640 1.00 95.69 93 LEU A N 1
ATOM 754 C CA . LEU A 1 93 ? -6.571 8.858 38.911 1.00 95.69 93 LEU A CA 1
ATOM 755 C C . LEU A 1 93 ? -6.702 8.495 40.398 1.00 95.69 93 LEU A C 1
ATOM 757 O O . LEU A 1 93 ? -7.750 8.739 41.003 1.00 95.69 93 LEU A O 1
ATOM 761 N N . CYS A 1 94 ? -5.648 7.934 40.996 1.00 95.00 94 CYS A N 1
ATOM 762 C CA . CYS A 1 94 ? -5.633 7.565 42.412 1.00 95.00 94 CYS A CA 1
ATOM 763 C C . CYS A 1 94 ? -5.830 8.783 43.329 1.00 95.00 94 CYS A C 1
ATOM 765 O O . CYS A 1 94 ? -6.628 8.722 44.270 1.00 95.00 94 CYS A O 1
ATOM 767 N N . GLU A 1 95 ? -5.153 9.895 43.034 1.00 94.69 95 GLU A N 1
ATOM 768 C CA . GLU A 1 95 ? -5.227 11.145 43.801 1.00 94.69 95 GLU A CA 1
ATOM 769 C C . GLU A 1 95 ? -6.623 11.777 43.762 1.00 94.69 95 GLU A C 1
ATOM 771 O O . GLU A 1 95 ? -7.146 12.200 44.796 1.00 94.69 95 GLU A O 1
ATOM 776 N N . GLN A 1 96 ? -7.264 11.799 42.592 1.00 94.88 96 GLN A N 1
ATOM 777 C CA . GLN A 1 96 ? -8.601 12.375 42.436 1.00 94.88 96 GLN A CA 1
ATOM 778 C C . GLN A 1 96 ? -9.693 11.489 43.043 1.00 94.88 96 GLN A C 1
ATOM 780 O O . GLN A 1 96 ? -10.638 11.982 43.658 1.00 94.88 96 GLN A O 1
ATOM 785 N N . ARG A 1 97 ? -9.570 10.164 42.901 1.00 93.31 97 ARG A N 1
ATOM 786 C CA . ARG A 1 97 ? -10.557 9.210 43.427 1.00 93.31 97 ARG A CA 1
ATOM 787 C C . ARG A 1 97 ? -10.449 8.990 44.932 1.00 93.31 97 ARG A C 1
ATOM 789 O O . ARG A 1 97 ? -11.429 8.534 45.525 1.00 93.31 97 ARG A O 1
ATOM 796 N N . ARG A 1 98 ? -9.281 9.268 45.526 1.00 93.62 98 ARG A N 1
ATOM 797 C CA . ARG A 1 98 ? -8.994 9.122 46.965 1.00 93.62 98 ARG A CA 1
ATOM 798 C C . ARG A 1 98 ? -9.455 7.772 47.523 1.00 93.62 98 ARG A C 1
ATOM 800 O O . ARG A 1 98 ? -10.142 7.696 48.541 1.00 93.62 98 ARG A O 1
ATOM 807 N N . TRP A 1 99 ? -9.141 6.688 46.816 1.00 93.88 99 TRP A N 1
ATOM 808 C CA . TRP A 1 99 ? -9.553 5.354 47.243 1.00 93.88 99 TRP A CA 1
ATOM 809 C C . TRP A 1 99 ? -8.871 4.936 48.548 1.00 93.88 99 TRP A C 1
ATOM 811 O O . TRP A 1 99 ? -7.681 5.164 48.743 1.00 93.88 99 TRP A O 1
ATOM 821 N N . GLY A 1 100 ? -9.621 4.256 49.420 1.00 95.19 100 GLY A N 1
ATOM 822 C CA . GLY A 1 100 ? -9.049 3.619 50.605 1.00 95.19 100 GLY A CA 1
ATOM 823 C C . GLY A 1 100 ? -8.120 2.441 50.250 1.00 95.19 100 GLY A C 1
ATOM 824 O O . GLY A 1 100 ? -8.235 1.884 49.151 1.00 95.19 100 GLY A O 1
ATOM 825 N N . PRO A 1 101 ? -7.253 1.996 51.182 1.00 94.56 101 PRO A N 1
ATOM 826 C CA . PRO A 1 101 ? -6.169 1.042 50.906 1.00 94.56 101 PRO A CA 1
ATOM 827 C C . PRO A 1 101 ? -6.611 -0.261 50.226 1.00 94.56 101 PRO A C 1
ATOM 829 O O . PRO A 1 101 ? -5.978 -0.722 49.277 1.00 94.56 101 PRO A O 1
ATOM 832 N N . ALA A 1 102 ? -7.741 -0.833 50.655 1.00 95.06 102 ALA A N 1
ATOM 833 C CA . ALA A 1 102 ? -8.269 -2.074 50.086 1.00 95.06 102 ALA A CA 1
ATOM 834 C C . ALA A 1 102 ? -8.656 -1.925 48.603 1.00 95.06 102 ALA A C 1
ATOM 836 O O . ALA A 1 102 ? -8.373 -2.799 47.783 1.00 95.06 102 ALA A O 1
ATOM 837 N N . LYS A 1 103 ? -9.283 -0.798 48.241 1.00 94.75 103 LYS A N 1
ATOM 838 C CA . LYS A 1 103 ? -9.685 -0.526 46.858 1.00 94.75 103 LYS A CA 1
ATOM 839 C C . LYS A 1 103 ? -8.484 -0.139 45.999 1.00 94.75 103 LYS A C 1
ATOM 841 O O . LYS A 1 103 ? -8.402 -0.611 44.872 1.00 94.75 103 LYS A O 1
ATOM 846 N N . LEU A 1 104 ? -7.543 0.633 46.545 1.00 95.62 104 LEU A N 1
ATOM 847 C CA . LEU A 1 104 ? -6.288 0.976 45.873 1.00 95.62 104 LEU A CA 1
ATOM 848 C C . LEU A 1 104 ? -5.516 -0.286 45.458 1.00 95.62 104 LEU A C 1
ATOM 850 O O . LEU A 1 104 ? -5.159 -0.427 44.295 1.00 95.62 104 LEU A O 1
ATOM 854 N N . SER A 1 105 ? -5.347 -1.248 46.374 1.00 95.06 105 SER A N 1
ATOM 855 C CA . SER A 1 105 ? -4.658 -2.513 46.080 1.00 95.06 105 SER A CA 1
ATOM 856 C C . SER A 1 105 ? -5.329 -3.300 44.949 1.00 95.06 105 SER A C 1
ATOM 858 O O . SER A 1 105 ? -4.650 -3.862 44.090 1.00 95.06 105 SER A O 1
ATOM 860 N N . LYS A 1 106 ? -6.668 -3.321 44.911 1.00 96.62 106 LYS A N 1
ATOM 861 C CA . LYS A 1 106 ? -7.411 -3.969 43.825 1.00 96.62 106 LYS A CA 1
ATOM 862 C C . LYS A 1 106 ? -7.182 -3.264 42.486 1.00 96.62 106 LYS A C 1
ATOM 864 O O . LYS A 1 106 ? -6.921 -3.935 41.494 1.00 96.62 106 LYS A O 1
ATOM 869 N N . VAL A 1 107 ? -7.275 -1.935 42.461 1.00 95.94 107 VAL A N 1
ATOM 870 C CA . VAL A 1 107 ? -7.136 -1.161 41.221 1.00 95.94 107 VAL A CA 1
ATOM 871 C C . VAL A 1 107 ? -5.700 -1.194 40.690 1.00 95.94 107 VAL A C 1
ATOM 873 O O . VAL A 1 107 ? -5.524 -1.309 39.483 1.00 95.94 107 VAL A O 1
ATOM 876 N N . GLN A 1 108 ? -4.689 -1.212 41.565 1.00 96.94 108 GLN A N 1
ATOM 877 C CA . GLN A 1 108 ? -3.293 -1.432 41.171 1.00 96.94 108 GLN A CA 1
ATOM 878 C C . GLN A 1 108 ? -3.130 -2.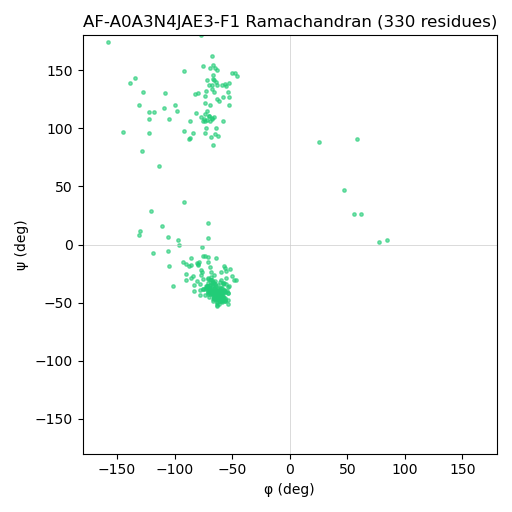750 40.408 1.00 96.94 108 GLN A C 1
ATOM 880 O O . GLN A 1 108 ? -2.585 -2.761 39.314 1.00 96.94 108 GLN A O 1
ATOM 885 N N . LYS A 1 109 ? -3.684 -3.852 40.928 1.00 97.12 109 LYS A N 1
ATOM 886 C CA . LYS A 1 109 ? -3.619 -5.151 40.239 1.00 97.12 109 LYS A CA 1
ATOM 887 C C . LYS A 1 109 ? -4.301 -5.120 38.872 1.00 97.12 109 LYS A C 1
ATOM 889 O O . LYS A 1 109 ? -3.803 -5.721 37.928 1.00 97.12 109 LYS A O 1
ATOM 894 N N . GLU A 1 110 ? -5.451 -4.452 38.763 1.00 95.88 110 GLU A N 1
ATOM 895 C CA . GLU A 1 110 ? -6.144 -4.290 37.477 1.00 95.88 110 GLU A CA 1
ATOM 896 C C . GLU A 1 110 ? -5.297 -3.482 36.478 1.00 95.88 110 GLU A C 1
ATOM 898 O O . GLU A 1 110 ? -5.226 -3.855 35.307 1.00 95.88 110 GLU A O 1
ATOM 903 N N . TYR A 1 111 ? -4.613 -2.435 36.947 1.00 96.56 111 TYR A N 1
ATOM 904 C CA . TYR A 1 111 ? -3.689 -1.636 36.145 1.00 96.56 111 TYR A CA 1
ATOM 905 C C . TYR A 1 111 ? -2.463 -2.437 35.691 1.00 96.56 111 TYR A C 1
ATOM 907 O O . TYR A 1 111 ? -2.143 -2.436 34.505 1.00 96.56 111 TYR A O 1
ATOM 915 N N . ASP A 1 112 ? -1.833 -3.194 36.591 1.00 95.81 112 ASP A N 1
ATOM 916 C CA . ASP A 1 112 ? -0.673 -4.032 36.268 1.00 95.81 112 ASP A CA 1
ATOM 917 C C . ASP A 1 112 ? -1.030 -5.093 35.207 1.00 95.81 112 ASP A C 1
ATOM 919 O O . ASP A 1 112 ? -0.268 -5.348 34.273 1.00 95.81 112 ASP A O 1
ATOM 923 N N . ILE A 1 113 ? -2.230 -5.681 35.295 1.00 92.56 113 ILE A N 1
ATOM 924 C CA . ILE A 1 113 ? -2.745 -6.615 34.281 1.00 92.56 113 ILE A CA 1
ATOM 925 C C . ILE A 1 113 ? -2.965 -5.903 32.939 1.00 92.56 113 ILE A C 1
ATOM 927 O O . ILE A 1 113 ? -2.653 -6.467 31.888 1.00 92.56 113 ILE A O 1
ATOM 931 N N . ALA A 1 114 ? -3.512 -4.686 32.950 1.00 91.88 114 ALA A N 1
ATOM 932 C CA . ALA A 1 114 ? -3.717 -3.898 31.737 1.00 91.88 114 ALA A CA 1
ATOM 933 C C . ALA A 1 114 ? -2.380 -3.540 31.064 1.00 91.88 114 ALA A C 1
ATOM 935 O O . ALA A 1 114 ? -2.236 -3.746 29.860 1.00 91.88 114 ALA A O 1
ATOM 936 N N . GLN A 1 115 ? -1.381 -3.118 31.846 1.00 91.56 115 GLN A N 1
ATOM 937 C CA . GLN A 1 115 ? 0.005 -2.900 31.414 1.00 91.56 115 GLN A CA 1
ATOM 938 C C . GLN A 1 115 ? 0.584 -4.147 30.732 1.00 91.56 115 GLN A C 1
ATOM 940 O O . GLN A 1 115 ? 1.051 -4.075 29.594 1.00 91.56 115 GLN A O 1
ATOM 945 N N . GLN A 1 116 ? 0.485 -5.313 31.378 1.00 88.81 116 GLN A N 1
ATOM 946 C CA . GLN A 1 116 ? 0.983 -6.577 30.824 1.00 88.81 116 GLN A CA 1
ATOM 947 C C . GLN A 1 116 ? 0.278 -6.966 29.521 1.00 88.81 116 GLN A C 1
ATOM 949 O O . GLN A 1 116 ? 0.935 -7.343 28.552 1.00 88.81 116 GLN A O 1
ATOM 954 N N . LYS A 1 117 ? -1.054 -6.852 29.461 1.00 83.81 117 LYS A N 1
ATOM 955 C CA . LYS A 1 117 ? -1.827 -7.140 28.242 1.00 83.81 117 LYS A CA 1
ATOM 956 C C . LYS A 1 117 ? -1.471 -6.191 27.103 1.00 83.81 117 LYS A C 1
ATOM 958 O O . LYS A 1 117 ? -1.331 -6.641 25.971 1.00 83.81 117 LYS A O 1
ATOM 963 N N . SER A 1 118 ? -1.291 -4.908 27.396 1.00 85.56 118 SER A N 1
ATOM 964 C CA . SER A 1 118 ? -0.846 -3.909 26.425 1.00 85.56 118 SER A CA 1
ATOM 965 C C . SER A 1 118 ? 0.569 -4.190 25.922 1.00 85.56 118 SER A C 1
ATOM 967 O O . SER A 1 118 ? 0.813 -4.091 24.722 1.00 85.56 118 SER A O 1
ATOM 969 N N . ALA A 1 119 ? 1.487 -4.600 26.801 1.00 83.69 119 ALA A N 1
ATOM 970 C CA . ALA A 1 119 ? 2.840 -5.001 26.421 1.00 83.69 119 ALA A CA 1
ATOM 971 C C . ALA A 1 119 ? 2.838 -6.254 25.529 1.00 83.69 119 ALA A C 1
ATOM 973 O O . ALA A 1 119 ? 3.495 -6.268 24.490 1.00 83.69 119 ALA A O 1
ATOM 974 N N . LEU A 1 120 ? 2.042 -7.270 25.878 1.00 80.56 120 LEU A N 1
ATOM 975 C CA . LEU A 1 120 ? 1.864 -8.474 25.061 1.00 80.56 120 LEU A CA 1
ATOM 976 C C . LEU A 1 120 ? 1.224 -8.158 23.709 1.00 80.56 120 LEU A C 1
ATOM 978 O O . LEU A 1 120 ? 1.659 -8.689 22.694 1.00 80.56 120 LEU A O 1
ATOM 982 N N . TRP A 1 121 ? 0.224 -7.277 23.673 1.00 80.50 121 TRP A N 1
ATOM 983 C CA . TRP A 1 121 ? -0.393 -6.826 22.428 1.00 80.50 121 TRP A CA 1
ATOM 984 C C . TRP A 1 121 ? 0.619 -6.096 21.536 1.00 80.50 121 TRP A C 1
ATOM 986 O O . TRP A 1 121 ? 0.727 -6.425 20.357 1.00 80.50 121 TRP A O 1
ATOM 996 N N . LYS A 1 122 ? 1.431 -5.189 22.103 1.00 74.25 122 LYS A N 1
ATOM 997 C CA . LYS A 1 122 ? 2.542 -4.544 21.383 1.00 74.25 122 LYS A CA 1
ATOM 998 C C . LYS A 1 122 ? 3.519 -5.588 20.844 1.00 74.25 122 LYS A C 1
ATOM 1000 O O . LYS A 1 122 ? 3.865 -5.551 19.670 1.00 74.25 122 LYS A O 1
ATOM 1005 N N . GLN A 1 123 ? 3.904 -6.570 21.654 1.00 72.81 123 GLN A N 1
ATOM 1006 C CA . GLN A 1 123 ? 4.809 -7.637 21.229 1.00 72.81 123 GLN A CA 1
ATOM 1007 C C . GLN A 1 123 ? 4.209 -8.518 20.117 1.00 72.81 123 GLN A C 1
ATOM 1009 O O . GLN A 1 123 ? 4.908 -8.884 19.180 1.00 72.81 123 GLN A O 1
ATOM 1014 N N . GLN A 1 124 ? 2.923 -8.861 20.197 1.00 69.88 124 GLN A N 1
ATOM 1015 C CA . GLN A 1 124 ? 2.269 -9.775 19.256 1.00 69.88 124 GLN A CA 1
ATOM 1016 C C . GLN A 1 124 ? 1.781 -9.105 17.974 1.00 69.88 124 GLN A C 1
ATOM 1018 O O . GLN A 1 124 ? 1.658 -9.788 16.964 1.00 69.88 124 GLN A O 1
ATOM 1023 N N . GLN A 1 125 ? 1.468 -7.809 17.990 1.00 66.25 125 GLN A N 1
ATOM 1024 C CA . GLN A 1 125 ? 1.006 -7.104 16.794 1.00 66.25 125 GLN A CA 1
ATOM 1025 C C . GLN A 1 125 ? 2.100 -6.262 16.146 1.00 66.25 125 GLN A C 1
ATOM 1027 O O . GLN A 1 125 ? 2.158 -6.219 14.928 1.00 66.25 125 GLN A O 1
ATOM 1032 N N . CYS A 1 126 ? 3.010 -5.641 16.894 1.00 60.00 126 CYS A N 1
ATOM 1033 C CA . CYS A 1 126 ? 3.950 -4.686 16.300 1.00 60.00 126 CYS A CA 1
ATOM 1034 C C . CYS A 1 126 ? 5.264 -5.303 15.811 1.00 60.00 126 CYS A C 1
ATOM 1036 O O . CYS A 1 126 ? 5.832 -4.830 14.831 1.00 60.00 126 CYS A O 1
ATOM 1038 N N . GLU A 1 127 ? 5.738 -6.378 16.441 1.00 58.59 127 GLU A N 1
ATOM 1039 C CA . GLU A 1 127 ? 6.973 -7.059 16.026 1.00 58.59 127 GLU A CA 1
ATOM 1040 C C . GLU A 1 127 ? 6.802 -7.978 14.796 1.00 58.59 127 GLU A C 1
ATOM 1042 O O . GLU A 1 127 ? 7.642 -7.919 13.889 1.00 58.59 127 GLU A O 1
ATOM 1047 N N . PRO A 1 128 ? 5.745 -8.811 14.672 1.00 56.94 128 PRO A N 1
ATOM 1048 C CA . PRO A 1 128 ? 5.681 -9.770 13.572 1.00 56.94 128 PRO A CA 1
ATOM 1049 C C . PRO A 1 128 ? 5.317 -9.158 12.216 1.00 56.94 128 PRO A C 1
ATOM 1051 O O . PRO A 1 128 ? 5.706 -9.741 11.211 1.00 56.94 128 PRO A O 1
ATOM 1054 N N . PHE A 1 129 ? 4.647 -8.001 12.124 1.00 53.34 129 PHE A N 1
ATOM 1055 C CA . PHE A 1 129 ? 4.368 -7.401 10.805 1.00 53.34 129 PHE A CA 1
ATOM 1056 C C . PHE A 1 129 ? 5.636 -6.880 10.119 1.00 53.34 129 PHE A C 1
ATOM 1058 O O . PHE A 1 129 ? 5.840 -7.154 8.936 1.00 53.34 129 PHE A O 1
ATOM 1065 N N . ALA A 1 130 ? 6.521 -6.211 10.863 1.00 52.25 130 ALA A N 1
ATOM 1066 C CA . ALA A 1 130 ? 7.805 -5.758 10.334 1.00 52.25 130 ALA A CA 1
ATOM 1067 C C . ALA A 1 130 ? 8.760 -6.938 10.093 1.00 52.25 130 ALA A C 1
ATOM 1069 O O . ALA A 1 130 ? 9.430 -7.004 9.066 1.00 52.25 130 ALA A O 1
ATOM 1070 N N . THR A 1 131 ? 8.783 -7.912 11.006 1.00 58.19 131 THR A N 1
ATOM 1071 C CA . THR A 1 131 ? 9.704 -9.053 10.920 1.00 58.19 131 THR A CA 1
ATOM 1072 C C . THR A 1 131 ? 9.284 -10.046 9.836 1.00 58.19 131 THR A C 1
ATOM 1074 O O . THR A 1 131 ? 10.123 -10.463 9.049 1.00 58.19 131 THR A O 1
ATOM 1077 N N . SER A 1 132 ? 7.995 -10.385 9.725 1.00 60.34 132 SER A N 1
ATOM 1078 C CA . SER A 1 132 ? 7.491 -11.346 8.731 1.00 60.34 132 SER A CA 1
ATOM 1079 C C . SER A 1 132 ? 7.658 -10.831 7.305 1.00 60.34 132 SER A C 1
ATOM 1081 O O . SER A 1 132 ? 8.149 -11.554 6.451 1.00 60.34 132 SER A O 1
ATOM 1083 N N . ALA A 1 133 ? 7.350 -9.555 7.049 1.00 57.72 133 ALA A N 1
ATOM 1084 C CA . ALA A 1 133 ? 7.493 -8.967 5.718 1.00 57.72 133 ALA A CA 1
ATOM 1085 C C . ALA A 1 133 ? 8.954 -8.898 5.239 1.00 57.72 133 ALA A C 1
ATOM 1087 O O . ALA A 1 133 ? 9.211 -8.958 4.037 1.00 57.72 133 ALA A O 1
ATOM 1088 N N . VAL A 1 134 ? 9.896 -8.739 6.170 1.00 59.19 134 VAL A N 1
ATOM 1089 C CA . VAL A 1 134 ? 11.333 -8.689 5.887 1.00 59.19 134 VAL A CA 1
ATOM 1090 C C . VAL A 1 134 ? 11.919 -10.100 5.781 1.00 59.19 134 VAL A C 1
ATOM 1092 O O . VAL A 1 134 ? 12.693 -10.373 4.871 1.00 59.19 134 VAL A O 1
ATOM 1095 N N . VAL A 1 135 ? 11.499 -11.028 6.641 1.00 64.75 135 VAL A N 1
ATOM 1096 C CA . VAL A 1 135 ? 11.871 -12.447 6.548 1.00 64.75 135 VAL A CA 1
ATOM 1097 C C . VAL A 1 135 ? 11.339 -13.067 5.259 1.00 64.75 135 VAL A C 1
ATOM 1099 O O . VAL A 1 135 ? 12.089 -13.749 4.577 1.00 64.75 135 VAL A O 1
ATOM 1102 N N . GLU A 1 136 ? 10.094 -12.786 4.873 1.00 63.75 136 GLU A N 1
ATOM 1103 C CA . GLU A 1 136 ? 9.514 -13.203 3.592 1.00 63.75 136 GLU A CA 1
ATOM 1104 C C . GLU A 1 136 ? 10.317 -12.637 2.413 1.00 63.75 136 GLU A C 1
ATOM 1106 O O . GLU A 1 136 ? 10.594 -13.351 1.452 1.00 63.75 136 GLU A O 1
ATOM 1111 N N . PHE A 1 137 ? 10.752 -11.375 2.495 1.00 63.78 137 PHE A N 1
ATOM 1112 C CA . PHE A 1 137 ? 11.630 -10.783 1.487 1.00 63.78 137 PHE A CA 1
ATOM 1113 C C . PHE A 1 137 ? 12.951 -11.561 1.365 1.00 63.78 137 PHE A C 1
ATOM 1115 O O . PHE A 1 137 ? 13.306 -11.956 0.257 1.00 63.78 137 PHE A O 1
ATOM 1122 N N . PHE A 1 138 ? 13.622 -11.859 2.482 1.00 62.50 138 PHE A N 1
ATOM 1123 C CA . PHE A 1 138 ? 14.870 -12.634 2.494 1.00 62.50 138 PHE A CA 1
ATOM 1124 C C . PHE A 1 138 ? 14.695 -14.115 2.127 1.00 62.50 138 PHE A C 1
ATOM 1126 O O . PHE A 1 138 ? 15.598 -14.717 1.563 1.00 62.50 138 PHE A O 1
ATOM 1133 N N . GLN A 1 139 ? 13.547 -14.721 2.422 1.00 62.84 139 GLN A N 1
ATOM 1134 C CA . GLN A 1 139 ? 13.262 -16.117 2.076 1.00 62.84 139 GLN A CA 1
ATOM 1135 C C . GLN A 1 139 ? 12.895 -16.287 0.601 1.00 62.84 139 GLN A C 1
ATOM 1137 O O . GLN A 1 139 ? 13.231 -17.306 -0.001 1.00 62.84 139 GLN A O 1
ATOM 1142 N N . ASN A 1 140 ? 12.224 -15.294 0.015 1.00 58.72 140 ASN A N 1
ATOM 1143 C CA . ASN A 1 140 ? 11.792 -15.329 -1.382 1.00 58.72 140 ASN A CA 1
ATOM 1144 C C . ASN A 1 140 ? 12.869 -14.851 -2.364 1.00 58.72 140 ASN A C 1
ATOM 1146 O O . ASN A 1 140 ? 12.710 -15.044 -3.567 1.00 58.72 140 ASN A O 1
ATOM 1150 N N . HIS A 1 141 ? 13.954 -14.252 -1.872 1.00 53.22 141 HIS A N 1
ATOM 1151 C CA . HIS A 1 141 ? 15.080 -13.809 -2.688 1.00 53.22 141 HIS A CA 1
ATOM 1152 C C . HIS A 1 141 ? 16.342 -14.502 -2.179 1.00 53.22 141 HIS A C 1
ATOM 1154 O O . HIS A 1 141 ? 16.835 -14.198 -1.095 1.00 53.22 141 HIS A O 1
ATOM 1160 N N . LYS A 1 142 ? 16.873 -15.459 -2.949 1.00 53.38 142 LYS A N 1
ATOM 1161 C CA . LYS A 1 142 ? 18.209 -15.992 -2.672 1.00 53.38 142 LYS A CA 1
ATOM 1162 C C . LYS A 1 142 ? 19.235 -14.943 -3.077 1.00 53.38 142 LYS A C 1
ATOM 1164 O O . LYS A 1 142 ? 19.389 -14.643 -4.255 1.00 53.38 142 LYS A O 1
ATOM 1169 N N . PHE A 1 143 ? 19.916 -14.384 -2.086 1.00 53.66 143 PHE A N 1
ATOM 1170 C CA . PHE A 1 143 ? 21.076 -13.536 -2.307 1.00 53.66 143 PHE A CA 1
ATOM 1171 C C . PHE A 1 143 ? 22.301 -14.444 -2.408 1.00 53.66 143 PHE A C 1
ATOM 1173 O O . PHE A 1 143 ? 22.899 -14.787 -1.392 1.00 53.66 143 PHE A O 1
ATOM 1180 N N . ASP A 1 144 ? 22.659 -14.868 -3.621 1.00 43.97 144 ASP A N 1
ATOM 1181 C CA . ASP A 1 144 ? 23.721 -15.868 -3.829 1.00 43.97 144 ASP A CA 1
ATOM 1182 C C . ASP A 1 144 ? 25.119 -15.394 -3.369 1.00 43.97 144 ASP A C 1
ATOM 1184 O O . ASP A 1 144 ? 26.014 -16.213 -3.194 1.00 43.97 144 ASP A O 1
ATOM 1188 N N . ASN A 1 145 ? 25.293 -14.098 -3.067 1.00 48.28 145 ASN A N 1
ATOM 1189 C CA . ASN A 1 145 ? 26.579 -13.497 -2.684 1.00 48.28 145 ASN A CA 1
ATOM 1190 C C . ASN A 1 145 ? 26.532 -12.644 -1.405 1.00 48.28 145 ASN A C 1
ATOM 1192 O O . ASN A 1 145 ? 27.481 -11.916 -1.119 1.00 48.28 145 ASN A O 1
ATOM 1196 N N . PHE A 1 146 ? 25.441 -12.705 -0.638 1.00 51.38 146 PHE A N 1
ATOM 1197 C CA . PHE A 1 146 ? 25.356 -12.032 0.657 1.00 51.38 146 PHE A CA 1
ATOM 1198 C C . PHE A 1 146 ? 25.151 -13.058 1.760 1.00 51.38 146 PHE A C 1
ATOM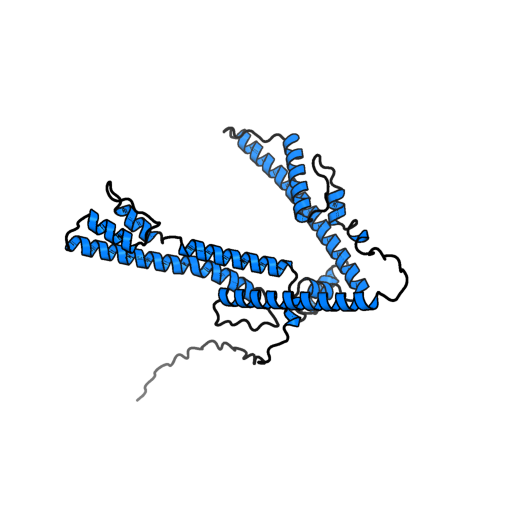 1200 O O . PHE A 1 146 ? 24.100 -13.690 1.866 1.00 51.38 146 PHE A O 1
ATOM 1207 N N . THR A 1 147 ? 26.150 -13.190 2.629 1.00 55.03 147 THR A N 1
ATOM 1208 C CA . THR A 1 147 ? 25.956 -13.781 3.949 1.00 55.03 147 THR A CA 1
ATOM 1209 C C . THR A 1 147 ? 25.100 -12.809 4.744 1.00 55.03 147 THR A C 1
ATOM 1211 O O . THR A 1 147 ? 25.597 -11.850 5.334 1.00 55.03 147 THR A O 1
ATOM 1214 N N . TYR A 1 148 ? 23.785 -13.016 4.692 1.00 61.06 148 TYR A N 1
ATOM 1215 C CA . TYR A 1 148 ? 22.895 -12.335 5.611 1.00 61.06 148 TYR A CA 1
ATOM 1216 C C . TYR A 1 148 ? 23.064 -12.967 6.987 1.00 61.06 148 TYR A C 1
ATOM 1218 O O . TYR A 1 148 ? 23.092 -14.197 7.128 1.00 61.06 148 TYR A O 1
ATOM 1226 N N . ASP A 1 149 ? 23.215 -12.134 8.008 1.00 67.56 149 ASP A N 1
ATOM 1227 C CA . ASP A 1 149 ? 23.321 -12.642 9.365 1.00 67.56 149 ASP A CA 1
ATOM 1228 C C . ASP A 1 149 ? 21.939 -13.120 9.830 1.00 67.56 149 ASP A C 1
ATOM 1230 O O . ASP A 1 149 ? 21.108 -12.348 10.301 1.00 67.56 149 ASP A O 1
ATOM 1234 N N . THR A 1 150 ? 21.686 -14.424 9.698 1.00 63.31 150 THR A N 1
ATOM 1235 C CA . THR A 1 150 ? 20.457 -15.072 10.196 1.00 63.31 150 THR A CA 1
ATOM 1236 C C . THR A 1 150 ? 20.223 -14.877 11.697 1.00 63.31 150 THR A C 1
ATOM 1238 O O . THR A 1 150 ? 19.107 -15.102 12.165 1.00 63.31 150 THR A O 1
ATOM 1241 N N . SER A 1 151 ? 21.262 -14.505 12.452 1.00 71.50 151 SER A N 1
ATOM 1242 C CA . SER A 1 151 ? 21.178 -14.230 13.884 1.00 71.50 151 SER A CA 1
ATOM 1243 C C . SER A 1 151 ? 20.867 -12.761 14.197 1.00 71.50 151 SER A C 1
ATOM 1245 O O . SER A 1 151 ? 20.399 -12.465 15.300 1.00 71.50 151 SER A O 1
ATOM 1247 N N . ALA A 1 152 ? 21.046 -11.853 13.231 1.00 69.31 152 ALA A N 1
ATOM 1248 C CA . ALA A 1 152 ? 20.681 -10.449 13.361 1.00 69.31 152 ALA A CA 1
ATOM 1249 C C . ALA A 1 152 ? 19.164 -10.246 13.251 1.00 69.31 152 ALA A C 1
ATOM 1251 O O . ALA A 1 152 ? 18.434 -11.009 12.609 1.00 69.31 152 ALA A O 1
ATOM 1252 N N . LYS A 1 153 ? 18.656 -9.168 13.862 1.00 76.25 153 LYS A N 1
ATOM 1253 C CA . LYS A 1 153 ? 17.247 -8.801 13.691 1.00 76.25 153 LYS A CA 1
ATOM 1254 C C . LYS A 1 153 ? 17.014 -8.399 12.230 1.00 76.25 153 LYS A C 1
ATOM 1256 O O . LYS A 1 153 ? 17.732 -7.530 11.737 1.00 76.25 153 LYS A O 1
ATOM 1261 N N . PRO A 1 154 ? 15.978 -8.918 11.546 1.00 66.56 154 PRO A N 1
ATOM 1262 C CA . PRO A 1 154 ? 15.810 -8.713 10.103 1.00 66.56 154 PRO A CA 1
ATOM 1263 C C . PRO A 1 154 ? 15.781 -7.241 9.657 1.00 66.56 154 PRO A C 1
ATOM 1265 O O . PRO A 1 154 ? 16.293 -6.903 8.596 1.00 66.56 154 PRO A O 1
ATOM 1268 N N . VAL A 1 155 ? 15.235 -6.341 10.481 1.00 68.62 155 VAL A N 1
ATOM 1269 C CA . VAL A 1 155 ? 15.225 -4.890 10.209 1.00 68.62 155 VAL A CA 1
ATOM 1270 C C . VAL A 1 155 ? 16.622 -4.267 10.311 1.00 68.62 155 VAL A C 1
ATOM 1272 O O . VAL A 1 155 ? 16.952 -3.373 9.536 1.00 68.62 155 VAL A O 1
ATOM 1275 N N . GLU A 1 156 ? 17.443 -4.714 11.261 1.00 78.31 156 GLU A N 1
ATOM 1276 C CA . GLU A 1 156 ? 18.817 -4.222 11.427 1.00 78.31 156 GLU A CA 1
ATOM 1277 C C . GLU A 1 156 ? 19.688 -4.668 10.252 1.00 78.31 156 GLU A C 1
ATOM 1279 O O . GLU A 1 156 ? 20.438 -3.863 9.703 1.00 78.31 156 GLU A O 1
ATOM 1284 N N . GLU A 1 157 ? 19.496 -5.905 9.797 1.00 74.50 157 GLU A N 1
ATOM 1285 C CA . GLU A 1 157 ? 20.176 -6.424 8.614 1.00 74.50 157 GLU A CA 1
ATOM 1286 C C . GLU A 1 157 ? 19.773 -5.664 7.344 1.00 74.50 157 GLU A C 1
ATOM 1288 O O . GLU A 1 157 ? 20.619 -5.287 6.535 1.00 74.50 157 GLU A O 1
ATOM 1293 N N . LEU A 1 158 ? 18.488 -5.333 7.195 1.00 70.38 158 LEU A N 1
ATOM 1294 C CA . LEU A 1 158 ? 18.008 -4.566 6.046 1.00 70.38 158 LEU A CA 1
ATOM 1295 C C . LEU A 1 158 ? 18.550 -3.123 6.029 1.00 70.38 158 LEU A C 1
ATOM 1297 O O . LEU A 1 158 ? 18.844 -2.596 4.956 1.00 70.38 158 LEU A O 1
ATOM 1301 N N . ARG A 1 159 ? 18.760 -2.503 7.202 1.00 76.44 159 ARG A N 1
ATOM 1302 C CA . ARG A 1 159 ? 19.473 -1.215 7.302 1.00 76.44 159 ARG A CA 1
ATOM 1303 C C . ARG A 1 159 ? 20.934 -1.335 6.909 1.00 76.44 159 ARG A C 1
ATOM 1305 O O . ARG A 1 159 ? 21.410 -0.501 6.147 1.00 76.44 159 ARG A O 1
ATOM 1312 N N . ARG A 1 160 ? 21.633 -2.361 7.407 1.00 83.25 160 ARG A N 1
ATOM 1313 C CA . ARG A 1 160 ? 23.033 -2.617 7.049 1.00 83.25 160 ARG A CA 1
ATOM 1314 C C . ARG A 1 160 ? 23.184 -2.695 5.531 1.00 83.25 160 ARG A C 1
ATOM 1316 O O . ARG A 1 160 ? 24.034 -2.011 4.972 1.00 83.25 160 ARG A O 1
ATOM 1323 N N . LEU A 1 161 ? 22.309 -3.454 4.868 1.00 71.44 161 LEU A N 1
ATOM 1324 C CA . LEU A 1 161 ? 22.292 -3.586 3.408 1.00 71.44 161 LEU A CA 1
ATOM 1325 C C . LEU A 1 161 ? 22.046 -2.259 2.690 1.00 71.44 161 LEU A C 1
ATOM 1327 O O . LEU A 1 161 ? 22.725 -1.967 1.709 1.00 71.44 161 LEU A O 1
ATOM 1331 N N . GLN A 1 162 ? 21.105 -1.443 3.173 1.00 73.31 162 GLN A N 1
ATOM 1332 C CA . GLN A 1 162 ? 20.872 -0.119 2.599 1.00 73.31 162 GLN A CA 1
ATOM 1333 C C . GLN A 1 162 ? 22.113 0.773 2.719 1.00 73.31 162 GLN A C 1
ATOM 1335 O O . GLN A 1 162 ? 22.489 1.414 1.742 1.00 73.31 162 GLN A O 1
ATOM 1340 N N . THR A 1 163 ? 22.754 0.808 3.888 1.00 80.75 163 THR A N 1
ATOM 1341 C CA . THR A 1 163 ? 23.953 1.624 4.107 1.00 80.75 163 THR A CA 1
ATOM 1342 C C . THR A 1 163 ? 25.112 1.176 3.223 1.00 80.75 163 THR A C 1
ATOM 1344 O O . THR A 1 163 ? 25.788 2.017 2.638 1.00 80.75 163 THR A O 1
ATOM 1347 N N . GLU A 1 164 ? 25.334 -0.133 3.088 1.00 76.75 164 GLU A N 1
ATOM 1348 C CA . GLU A 1 164 ? 26.362 -0.649 2.181 1.00 76.75 164 GLU A CA 1
ATOM 1349 C C . GLU A 1 164 ? 26.053 -0.274 0.727 1.00 76.75 164 GLU A C 1
ATOM 1351 O O . GLU A 1 164 ? 26.928 0.239 0.037 1.00 76.75 164 GLU A O 1
ATOM 1356 N N . GLN A 1 165 ? 24.799 -0.400 0.281 1.00 71.50 165 GLN A N 1
ATOM 1357 C CA . GLN A 1 165 ? 24.401 0.023 -1.064 1.00 71.50 165 GLN A CA 1
ATOM 1358 C C . GLN A 1 165 ? 24.604 1.526 -1.302 1.00 71.50 165 GLN A C 1
ATOM 1360 O O . GLN A 1 165 ? 25.022 1.929 -2.386 1.00 71.50 165 GLN A O 1
ATOM 1365 N N . GLU A 1 166 ? 24.288 2.369 -0.322 1.00 75.81 166 GLU A N 1
ATOM 1366 C CA . GLU A 1 166 ? 24.493 3.816 -0.422 1.00 75.81 166 GLU A CA 1
ATOM 1367 C C . GLU A 1 166 ? 25.977 4.158 -0.579 1.00 75.81 166 GLU A C 1
ATOM 1369 O O . GLU A 1 166 ? 26.310 4.961 -1.450 1.00 75.81 166 GLU A O 1
ATOM 1374 N N . LYS A 1 167 ? 26.867 3.491 0.169 1.00 78.38 167 LYS A N 1
ATOM 1375 C CA . LYS A 1 167 ? 28.323 3.625 -0.015 1.00 78.38 167 LYS A CA 1
ATOM 1376 C C . LYS A 1 167 ? 28.741 3.237 -1.429 1.00 78.38 167 LYS A C 1
ATOM 1378 O O . LYS A 1 167 ? 29.388 4.022 -2.105 1.00 78.38 167 LYS A O 1
ATOM 1383 N N . VAL A 1 168 ? 28.272 2.088 -1.918 1.00 72.75 168 VAL A N 1
ATOM 1384 C CA . VAL A 1 168 ? 28.578 1.615 -3.277 1.00 72.75 168 VAL A CA 1
ATOM 1385 C C . VAL A 1 168 ? 28.176 2.640 -4.346 1.00 72.75 168 VAL A C 1
ATOM 1387 O O . VAL A 1 168 ? 28.877 2.832 -5.339 1.00 72.75 168 VAL A O 1
ATOM 1390 N N . GLN A 1 169 ? 27.015 3.278 -4.184 1.00 67.81 169 GLN A N 1
ATOM 1391 C CA . GLN A 1 169 ? 26.522 4.279 -5.133 1.00 67.81 169 GLN A CA 1
ATOM 1392 C C . GLN A 1 169 ? 27.340 5.572 -5.083 1.00 67.81 169 GLN A C 1
ATOM 1394 O O . GLN A 1 169 ? 27.569 6.174 -6.132 1.00 67.81 169 GLN A O 1
ATOM 1399 N N . ILE A 1 170 ? 27.797 5.975 -3.893 1.00 78.44 170 ILE A N 1
ATOM 1400 C CA . ILE A 1 170 ? 28.715 7.106 -3.714 1.00 78.44 170 ILE A CA 1
ATOM 1401 C C . ILE A 1 170 ? 30.042 6.805 -4.417 1.00 78.44 170 ILE A C 1
ATOM 1403 O O . ILE A 1 170 ? 30.426 7.560 -5.308 1.00 78.44 170 ILE A O 1
ATOM 1407 N N . ASP A 1 171 ? 30.662 5.660 -4.124 1.00 73.88 171 ASP A N 1
ATOM 1408 C CA . ASP A 1 171 ? 31.943 5.253 -4.715 1.00 73.88 171 ASP A CA 1
ATOM 1409 C C . ASP A 1 171 ? 31.853 5.184 -6.249 1.00 73.88 171 ASP A C 1
ATOM 1411 O O . ASP A 1 171 ? 32.732 5.654 -6.973 1.00 73.88 171 ASP A O 1
ATOM 1415 N N . ARG A 1 172 ? 30.742 4.656 -6.781 1.00 69.44 172 ARG A N 1
ATOM 1416 C CA . ARG A 1 172 ? 30.492 4.600 -8.228 1.00 69.44 172 ARG A CA 1
ATOM 1417 C C . ARG A 1 172 ? 30.348 5.988 -8.849 1.00 69.44 172 ARG A C 1
ATOM 1419 O O . ARG A 1 172 ? 30.843 6.205 -9.956 1.00 69.44 172 ARG A O 1
ATOM 1426 N N . ALA A 1 173 ? 29.645 6.904 -8.186 1.00 73.69 173 ALA A N 1
ATOM 1427 C CA . ALA A 1 173 ? 29.488 8.272 -8.667 1.00 73.69 173 ALA A CA 1
ATOM 1428 C C . ALA A 1 173 ? 30.838 9.006 -8.690 1.00 73.69 173 ALA A C 1
ATOM 1430 O O . ALA A 1 173 ? 31.141 9.691 -9.665 1.00 73.69 173 ALA A O 1
ATOM 1431 N N . GLU A 1 174 ? 31.672 8.812 -7.667 1.00 86.00 174 GLU A N 1
ATOM 1432 C CA . GLU A 1 174 ? 33.033 9.355 -7.614 1.00 86.00 174 GLU A CA 1
ATOM 1433 C C . GLU A 1 174 ? 33.908 8.811 -8.749 1.00 86.00 174 GLU A C 1
ATOM 1435 O O . GLU A 1 174 ? 34.562 9.586 -9.447 1.00 86.00 174 GLU A O 1
ATOM 1440 N N . LEU A 1 175 ? 33.850 7.501 -9.005 1.00 76.00 175 LEU A N 1
ATOM 1441 C CA . LEU A 1 175 ? 34.609 6.849 -10.074 1.00 76.00 175 LEU A CA 1
ATOM 1442 C C . LEU A 1 175 ? 34.166 7.334 -11.465 1.00 76.00 175 LEU A C 1
ATOM 1444 O O . LEU A 1 175 ? 35.000 7.611 -12.325 1.00 76.00 175 LEU A O 1
ATOM 1448 N N . PHE A 1 176 ? 32.858 7.513 -11.678 1.00 69.44 176 PHE A N 1
ATOM 1449 C CA . PHE A 1 176 ? 32.317 8.057 -12.927 1.00 69.44 176 PHE A CA 1
ATOM 1450 C C . PHE A 1 176 ? 32.721 9.524 -13.144 1.00 69.44 176 PHE A C 1
ATOM 1452 O O . PHE A 1 176 ? 33.094 9.909 -14.252 1.00 69.44 176 PHE A O 1
ATOM 1459 N N . ASN A 1 177 ? 32.706 10.337 -12.085 1.00 84.50 177 ASN A N 1
ATOM 1460 C CA . ASN A 1 177 ? 33.168 11.724 -12.140 1.00 84.50 177 ASN A CA 1
ATOM 1461 C C . ASN A 1 177 ? 34.672 11.814 -12.446 1.00 84.50 177 ASN A C 1
ATOM 1463 O O . ASN A 1 177 ? 35.076 12.657 -13.246 1.00 84.50 177 ASN A O 1
ATOM 1467 N N . ALA A 1 178 ? 35.488 10.929 -11.864 1.00 82.19 178 ALA A N 1
ATOM 1468 C CA . ALA A 1 178 ? 36.916 10.842 -12.158 1.00 82.19 178 ALA A CA 1
ATOM 1469 C C . ALA A 1 178 ? 37.177 10.475 -13.631 1.00 82.19 178 ALA A C 1
ATOM 1471 O O . ALA A 1 178 ? 37.990 11.124 -14.287 1.00 82.19 178 ALA A O 1
ATOM 1472 N N . LEU A 1 179 ? 36.430 9.504 -14.176 1.00 74.00 179 LEU A N 1
ATOM 1473 C CA . LEU A 1 179 ? 36.541 9.096 -15.582 1.00 74.00 179 LEU A CA 1
ATOM 1474 C C . LEU A 1 179 ? 36.175 10.235 -16.550 1.00 74.00 179 LEU A C 1
ATOM 1476 O O . LEU A 1 179 ? 36.848 10.448 -17.561 1.00 74.00 179 LEU A O 1
ATOM 1480 N N . ASN A 1 180 ? 35.116 10.987 -16.240 1.00 73.06 180 ASN A N 1
ATOM 1481 C CA . ASN A 1 180 ? 34.693 12.124 -17.058 1.00 73.06 180 ASN A CA 1
ATOM 1482 C C . ASN A 1 180 ? 35.725 13.258 -17.024 1.00 73.06 180 ASN A C 1
ATOM 1484 O O . ASN A 1 180 ? 36.057 13.797 -18.077 1.00 73.06 180 ASN A O 1
ATOM 1488 N N . ALA A 1 181 ? 36.295 13.564 -15.854 1.00 78.69 181 ALA A N 1
ATOM 1489 C CA . ALA A 1 181 ? 37.354 14.565 -15.728 1.00 78.69 181 ALA A CA 1
ATOM 1490 C C . ALA A 1 181 ? 38.608 14.195 -16.548 1.00 78.69 181 ALA A C 1
ATOM 1492 O O . ALA A 1 181 ? 39.228 15.055 -17.176 1.00 78.69 181 ALA A O 1
ATOM 1493 N N . GLU A 1 182 ? 38.960 12.907 -16.601 1.00 76.31 182 GLU A N 1
ATOM 1494 C CA . GLU A 1 182 ? 40.075 12.412 -17.414 1.00 76.31 182 GLU A CA 1
ATOM 1495 C C . GLU A 1 182 ? 39.772 12.500 -18.920 1.00 76.31 182 GLU A C 1
ATOM 1497 O O . GLU A 1 182 ? 40.626 12.913 -19.707 1.00 76.31 182 GLU A O 1
ATOM 1502 N N . THR A 1 183 ? 38.528 12.232 -19.322 1.00 72.12 183 THR A N 1
ATOM 1503 C CA . THR A 1 183 ? 38.076 12.330 -20.720 1.00 72.12 183 THR A CA 1
ATOM 1504 C C . THR A 1 183 ? 38.031 13.785 -21.213 1.00 72.12 183 THR A C 1
ATOM 1506 O O . THR A 1 183 ? 38.478 14.082 -22.323 1.00 72.12 183 THR A O 1
ATOM 1509 N N . GLU A 1 184 ? 37.573 14.722 -20.378 1.00 72.25 184 GLU A N 1
ATOM 1510 C CA . GLU A 1 184 ? 37.581 16.164 -20.676 1.00 72.25 184 GLU A CA 1
ATOM 1511 C C . GLU A 1 184 ? 39.007 16.720 -20.807 1.00 72.25 184 GLU A C 1
ATOM 1513 O O . GLU A 1 184 ? 39.266 17.576 -21.655 1.00 72.25 184 GLU A O 1
ATOM 1518 N N . SER A 1 185 ? 39.960 16.181 -20.039 1.00 69.06 185 SER A N 1
ATOM 1519 C CA . SER A 1 185 ? 41.378 16.548 -20.151 1.00 69.06 185 SER A CA 1
ATOM 1520 C C . SER A 1 185 ? 42.023 16.086 -21.469 1.00 69.06 185 SER A C 1
ATOM 1522 O O . SER A 1 185 ? 42.939 16.740 -21.970 1.00 69.06 185 SER A O 1
ATOM 1524 N N . GLN A 1 186 ? 41.517 15.002 -22.070 1.00 60.47 186 GLN A N 1
ATOM 1525 C CA . GLN A 1 186 ? 42.008 14.448 -23.338 1.00 60.47 186 GLN A CA 1
ATOM 1526 C C . GLN A 1 186 ? 41.299 15.041 -24.569 1.00 60.47 186 GLN A C 1
ATOM 1528 O O . GLN A 1 186 ? 41.890 15.108 -25.648 1.00 60.47 186 GLN A O 1
ATOM 1533 N N . ALA A 1 187 ? 40.063 15.529 -24.422 1.00 55.59 187 ALA A N 1
ATOM 1534 C CA . ALA A 1 187 ? 39.283 16.125 -25.511 1.00 55.59 187 ALA A CA 1
ATOM 1535 C C . ALA A 1 187 ? 39.756 17.533 -25.934 1.00 55.59 187 ALA A C 1
ATOM 1537 O O . ALA A 1 187 ? 39.351 18.028 -26.984 1.00 55.59 187 ALA A O 1
ATOM 1538 N N . ALA A 1 188 ? 40.667 18.165 -25.187 1.00 55.75 188 ALA A N 1
ATOM 1539 C CA . ALA A 1 188 ? 41.222 19.484 -25.512 1.00 55.75 188 ALA A CA 1
ATOM 1540 C C . ALA A 1 188 ? 42.178 19.507 -26.735 1.00 55.75 188 ALA A C 1
ATOM 1542 O O . ALA A 1 188 ? 42.778 20.545 -27.019 1.00 55.75 188 ALA A O 1
ATOM 1543 N N . GLY A 1 189 ? 42.337 18.392 -27.467 1.00 57.28 189 GLY A N 1
ATOM 1544 C CA . GLY A 1 189 ? 43.335 18.242 -28.537 1.00 57.28 189 GLY A CA 1
ATOM 1545 C C . GLY A 1 189 ? 42.865 17.699 -29.895 1.00 57.28 189 GLY A C 1
ATOM 1546 O O . GLY A 1 189 ? 43.728 17.436 -30.730 1.00 57.28 189 GLY A O 1
ATOM 1547 N N . ALA A 1 190 ? 41.566 17.520 -30.167 1.00 50.84 190 ALA A N 1
ATOM 1548 C CA . ALA A 1 190 ? 41.104 16.960 -31.450 1.00 50.84 190 ALA A CA 1
ATOM 1549 C C . ALA A 1 190 ? 39.922 17.737 -32.067 1.00 50.84 190 ALA A C 1
ATOM 1551 O O . ALA A 1 190 ? 39.057 18.209 -31.329 1.00 50.84 190 ALA A O 1
ATOM 1552 N N . PRO A 1 191 ? 39.864 17.885 -33.409 1.00 54.50 191 PRO A N 1
ATOM 1553 C CA . PRO A 1 191 ? 38.834 18.673 -34.067 1.00 54.50 191 PRO A CA 1
ATOM 1554 C C . PRO A 1 191 ? 37.528 17.886 -34.243 1.00 54.50 191 PRO A C 1
ATOM 1556 O O . PRO A 1 191 ? 37.519 16.772 -34.763 1.00 54.50 191 PRO A O 1
ATOM 1559 N N . ASP A 1 192 ? 36.453 18.542 -33.810 1.00 55.62 192 ASP A N 1
ATOM 1560 C CA . ASP A 1 192 ? 35.068 18.512 -34.295 1.00 55.62 192 ASP A CA 1
ATOM 1561 C C . ASP A 1 192 ? 34.613 17.232 -35.023 1.00 55.62 192 ASP A C 1
ATOM 1563 O O . ASP A 1 192 ? 34.658 17.120 -36.251 1.00 55.62 192 ASP A O 1
ATOM 1567 N N . VAL A 1 193 ? 34.115 16.267 -34.244 1.00 46.94 193 VAL A N 1
ATOM 1568 C CA . VAL A 1 193 ? 33.275 15.179 -34.752 1.00 46.94 193 VAL A CA 1
ATOM 1569 C C . VAL A 1 193 ? 31.858 15.416 -34.246 1.00 46.94 193 VAL A C 1
ATOM 1571 O O . VAL A 1 193 ? 31.596 15.432 -33.046 1.00 46.94 193 VAL A O 1
ATOM 1574 N N . SER A 1 194 ? 30.957 15.618 -35.207 1.00 50.72 194 SER A N 1
ATOM 1575 C CA . SER A 1 194 ? 29.526 15.856 -35.020 1.00 50.72 194 SER A CA 1
ATOM 1576 C C . SER A 1 194 ? 28.863 14.863 -34.053 1.00 50.72 194 SER A C 1
ATOM 1578 O O . SER A 1 194 ? 29.228 13.683 -34.038 1.00 50.72 194 SER A O 1
ATOM 1580 N N . PRO A 1 195 ? 27.834 15.294 -33.300 1.00 48.22 195 PRO A N 1
ATOM 1581 C CA . PRO A 1 195 ? 27.184 14.459 -32.306 1.00 48.22 195 PRO A CA 1
ATOM 1582 C C . PRO A 1 195 ? 26.382 13.361 -33.008 1.00 48.22 195 PRO A C 1
ATOM 1584 O O . PRO A 1 195 ? 25.364 13.615 -33.656 1.00 48.22 195 PRO A O 1
ATOM 1587 N N . PHE A 1 196 ? 26.856 12.124 -32.876 1.00 42.09 196 PHE A N 1
ATOM 1588 C CA . PHE A 1 196 ? 26.106 10.918 -33.204 1.00 42.09 196 PHE A CA 1
ATOM 1589 C C . PHE A 1 196 ? 24.884 10.869 -32.274 1.00 42.09 196 PHE A C 1
ATOM 1591 O O . PHE A 1 196 ? 24.970 10.431 -31.131 1.00 42.09 196 PHE A O 1
ATOM 1598 N N . LEU A 1 197 ? 23.749 11.400 -32.732 1.00 42.44 197 LEU A N 1
ATOM 1599 C CA . LEU A 1 197 ? 22.476 11.223 -32.042 1.00 42.44 197 LEU A CA 1
ATOM 1600 C C . LEU A 1 197 ? 22.147 9.727 -32.005 1.00 42.44 197 LEU A C 1
ATOM 1602 O O . LEU A 1 197 ? 22.098 9.052 -33.034 1.00 42.44 197 LEU A O 1
ATOM 1606 N N . ASP A 1 198 ? 21.957 9.246 -30.782 1.00 46.56 198 ASP A N 1
ATOM 1607 C CA . ASP A 1 198 ? 21.829 7.851 -30.382 1.00 46.56 198 ASP A CA 1
ATOM 1608 C C . ASP A 1 198 ? 20.750 7.088 -31.188 1.00 46.56 198 ASP A C 1
ATOM 1610 O O . ASP A 1 198 ? 19.562 7.428 -31.103 1.00 46.56 198 ASP A O 1
ATOM 1614 N N . PRO A 1 199 ? 21.099 6.013 -31.925 1.00 54.88 199 PRO A N 1
ATOM 1615 C CA . PRO A 1 199 ? 20.138 5.157 -32.634 1.00 54.88 199 PRO A CA 1
ATOM 1616 C C . PRO A 1 199 ? 19.044 4.558 -31.731 1.00 54.88 199 PRO A C 1
ATOM 1618 O O . PRO A 1 199 ? 17.985 4.153 -32.217 1.00 54.88 199 PRO A O 1
ATOM 1621 N N . LEU A 1 200 ? 19.283 4.516 -30.417 1.00 49.16 200 LEU A N 1
ATOM 1622 C CA . LEU A 1 200 ? 18.378 3.949 -29.420 1.00 49.16 200 LEU A CA 1
ATOM 1623 C C . LEU A 1 200 ? 17.144 4.825 -29.161 1.00 49.16 200 LEU A C 1
ATOM 1625 O O . LEU A 1 200 ? 16.040 4.293 -29.045 1.00 49.16 200 LEU A O 1
ATOM 1629 N N . LEU A 1 201 ? 17.273 6.158 -29.156 1.00 47.09 201 LEU A N 1
ATOM 1630 C CA . LEU A 1 201 ? 16.135 7.053 -28.887 1.00 47.09 201 LEU A CA 1
ATOM 1631 C C . LEU A 1 201 ? 15.074 7.022 -30.000 1.00 47.09 201 LEU A C 1
ATOM 1633 O O . LEU A 1 201 ? 13.882 7.161 -29.722 1.00 47.09 201 LEU A O 1
ATOM 1637 N N . GLY A 1 202 ? 15.481 6.774 -31.249 1.00 56.19 202 GLY A N 1
ATOM 1638 C CA . GLY A 1 202 ? 14.557 6.609 -32.376 1.00 56.19 202 GLY A CA 1
ATOM 1639 C C . GLY A 1 202 ? 13.714 5.329 -32.306 1.00 56.19 202 GLY A C 1
ATOM 1640 O O . GLY A 1 202 ? 12.626 5.279 -32.880 1.00 56.19 202 GLY A O 1
ATOM 1641 N N . GLN A 1 203 ? 14.175 4.302 -31.582 1.00 57.78 203 GLN A N 1
ATOM 1642 C CA . GLN A 1 203 ? 13.460 3.028 -31.442 1.00 57.78 203 GLN A CA 1
ATOM 1643 C C . GLN A 1 203 ? 12.426 3.038 -30.312 1.00 57.78 203 GLN A C 1
ATOM 1645 O O . GLN A 1 203 ? 11.389 2.388 -30.448 1.00 57.78 203 GLN A O 1
ATOM 1650 N N . VAL A 1 204 ? 12.633 3.838 -29.259 1.00 57.38 204 VAL A N 1
ATOM 1651 C CA . VAL A 1 204 ? 11.691 3.953 -28.125 1.00 57.38 204 VAL A CA 1
ATOM 1652 C C . VAL A 1 204 ? 10.302 4.435 -28.578 1.00 57.38 204 VAL A C 1
ATOM 1654 O O . VAL A 1 204 ? 9.276 4.038 -28.028 1.00 57.38 204 VAL A O 1
ATOM 1657 N N . GLY A 1 205 ? 10.233 5.246 -29.638 1.00 61.94 205 GLY A N 1
ATOM 1658 C CA . GLY A 1 205 ? 8.972 5.763 -30.176 1.00 61.94 205 GLY A CA 1
ATOM 1659 C C . GLY A 1 205 ? 8.065 4.733 -30.865 1.00 61.94 205 GLY A C 1
ATOM 1660 O O . GLY A 1 205 ? 6.866 5.015 -30.987 1.00 61.94 205 GLY A O 1
ATOM 1661 N N . ASN A 1 206 ? 8.622 3.583 -31.274 1.00 77.44 206 ASN A N 1
ATOM 1662 C CA . ASN A 1 206 ? 7.971 2.517 -32.056 1.00 77.44 206 ASN A CA 1
ATOM 1663 C C . ASN A 1 206 ? 7.749 1.236 -31.235 1.00 77.44 206 ASN A C 1
ATOM 1665 O O . ASN A 1 206 ? 7.547 0.152 -31.785 1.00 77.44 206 ASN A O 1
ATOM 1669 N N . LEU A 1 207 ? 7.842 1.336 -29.911 1.00 83.50 207 LEU A N 1
ATOM 1670 C CA . LEU A 1 207 ? 7.629 0.195 -29.041 1.00 83.50 207 LEU A CA 1
ATOM 1671 C C . LEU A 1 207 ? 6.141 -0.216 -29.047 1.00 83.50 207 LEU A C 1
ATOM 1673 O O . LEU A 1 207 ? 5.268 0.657 -28.993 1.00 83.50 207 LEU A O 1
ATOM 1677 N N . PRO A 1 208 ? 5.811 -1.519 -29.111 1.00 88.25 208 PRO A N 1
ATOM 1678 C CA . PRO A 1 208 ? 4.431 -1.984 -29.229 1.00 88.25 208 PRO A CA 1
ATOM 1679 C C . PRO A 1 208 ? 3.447 -1.453 -28.174 1.00 88.25 208 PRO A C 1
ATOM 1681 O O . PRO A 1 208 ? 2.299 -1.170 -28.530 1.00 88.25 208 PRO A O 1
ATOM 1684 N N . ALA A 1 209 ? 3.840 -1.276 -26.903 1.00 86.88 209 ALA A N 1
ATOM 1685 C CA . ALA A 1 209 ? 2.939 -0.695 -25.902 1.00 86.88 209 ALA A CA 1
ATOM 1686 C C . ALA A 1 209 ? 2.742 0.811 -26.126 1.00 86.88 209 ALA A C 1
ATOM 1688 O O . ALA A 1 209 ? 1.629 1.323 -25.971 1.00 86.88 209 ALA A O 1
ATOM 1689 N N . VAL A 1 210 ? 3.787 1.515 -26.568 1.00 88.75 210 VAL A N 1
ATOM 1690 C CA . VAL A 1 210 ? 3.716 2.931 -26.959 1.00 88.75 210 VAL A CA 1
ATOM 1691 C C . VAL A 1 210 ? 2.801 3.118 -28.172 1.00 88.75 210 VAL A C 1
ATOM 1693 O O . VAL A 1 210 ? 1.937 3.997 -28.162 1.00 88.75 210 VAL A O 1
ATOM 1696 N N . GLU A 1 211 ? 2.924 2.276 -29.199 1.00 92.38 211 GLU A N 1
ATOM 1697 C CA . GLU A 1 211 ? 2.028 2.285 -30.360 1.00 92.38 211 GLU A CA 1
ATOM 1698 C C . GLU A 1 211 ? 0.583 1.980 -29.962 1.00 92.38 211 GLU A C 1
ATOM 1700 O O . GLU A 1 211 ? -0.339 2.670 -30.404 1.00 92.38 211 GLU A O 1
ATOM 1705 N N . PHE A 1 212 ? 0.377 0.988 -29.087 1.00 94.75 212 PHE A N 1
ATOM 1706 C CA . PHE A 1 212 ? -0.945 0.661 -28.564 1.00 94.75 212 PHE A CA 1
ATOM 1707 C C . PHE A 1 212 ? -1.603 1.874 -27.902 1.00 94.75 212 PHE A C 1
ATOM 1709 O O . PHE A 1 212 ? -2.774 2.141 -28.182 1.00 94.75 212 PHE A O 1
ATOM 1716 N N . LEU A 1 213 ? -0.867 2.606 -27.059 1.00 94.38 213 LEU A N 1
ATOM 1717 C CA . LEU A 1 213 ? -1.355 3.802 -26.369 1.00 94.38 213 LEU A CA 1
ATOM 1718 C C . LEU A 1 213 ? -1.639 4.942 -27.358 1.00 94.38 213 LEU A C 1
ATOM 1720 O O . LEU A 1 213 ? -2.747 5.478 -27.362 1.00 94.38 213 LEU A O 1
ATOM 1724 N N . LYS A 1 214 ? -0.705 5.252 -28.268 1.00 94.12 214 LYS A N 1
ATOM 1725 C CA . LYS A 1 214 ? -0.880 6.287 -29.309 1.00 94.12 214 LYS A CA 1
ATOM 1726 C C . LYS A 1 214 ? -2.054 5.997 -30.250 1.00 94.12 214 LYS A C 1
ATOM 1728 O O . LYS A 1 214 ? -2.712 6.921 -30.726 1.00 94.12 214 LYS A O 1
ATOM 1733 N N . ALA A 1 215 ? -2.345 4.725 -30.515 1.00 95.25 215 ALA A N 1
ATOM 1734 C CA . ALA A 1 215 ? -3.461 4.318 -31.365 1.00 95.25 215 ALA A CA 1
ATOM 1735 C C . ALA A 1 215 ? -4.838 4.543 -30.713 1.00 95.25 215 ALA A C 1
ATOM 1737 O O . ALA A 1 215 ? -5.862 4.511 -31.407 1.00 95.25 215 ALA A O 1
ATOM 1738 N N . GLN A 1 216 ? -4.904 4.776 -29.397 1.00 95.69 216 GLN A N 1
ATOM 1739 C CA . GLN A 1 216 ? -6.176 4.966 -28.708 1.00 95.69 216 GLN A CA 1
ATOM 1740 C C . GLN A 1 216 ? -6.777 6.335 -29.006 1.00 95.69 216 GLN A C 1
ATOM 1742 O O . GLN A 1 216 ? -6.371 7.366 -28.478 1.00 95.69 216 GLN A O 1
ATOM 1747 N N . ARG A 1 217 ? -7.846 6.337 -29.801 1.00 91.50 217 ARG A N 1
ATOM 1748 C CA . ARG A 1 217 ? -8.655 7.534 -30.045 1.00 91.50 217 ARG A CA 1
ATOM 1749 C C . ARG A 1 217 ? -9.733 7.648 -28.974 1.00 91.50 217 ARG A C 1
ATOM 1751 O O . ARG A 1 217 ? -10.819 7.083 -29.115 1.00 91.50 217 ARG A O 1
ATOM 1758 N N . VAL A 1 218 ? -9.419 8.344 -27.884 1.00 94.81 218 VAL A N 1
ATOM 1759 C CA . VAL A 1 218 ? -10.348 8.604 -26.772 1.00 94.81 218 VAL A CA 1
ATOM 1760 C C . VAL A 1 218 ? -10.391 10.093 -26.498 1.00 94.81 218 VAL A C 1
ATOM 1762 O O . VAL A 1 218 ? -9.357 10.744 -26.383 1.00 94.81 218 VAL A O 1
ATOM 1765 N N . ARG A 1 219 ? -11.596 10.653 -26.386 1.00 94.06 219 ARG A N 1
ATOM 1766 C CA . ARG A 1 219 ? -11.749 12.074 -26.074 1.00 94.06 219 ARG A CA 1
ATOM 1767 C C . ARG A 1 219 ? -11.164 12.357 -24.686 1.00 94.06 219 ARG A C 1
ATOM 1769 O O . ARG A 1 219 ? -11.572 11.730 -23.716 1.00 94.06 219 ARG A O 1
ATOM 1776 N N . GLY A 1 220 ? -10.243 13.316 -24.606 1.00 91.81 220 GLY A N 1
ATOM 1777 C CA . GLY A 1 220 ? -9.576 13.687 -23.354 1.00 91.81 220 GLY A CA 1
ATOM 1778 C C . GLY A 1 220 ? -8.365 12.822 -22.993 1.00 91.81 220 GLY A C 1
ATOM 1779 O O . GLY A 1 220 ? -7.778 13.047 -21.942 1.00 91.81 220 GLY A O 1
ATOM 1780 N N . TYR A 1 221 ? -7.975 11.874 -23.850 1.00 96.62 221 TYR A N 1
ATOM 1781 C CA . TYR A 1 221 ? -6.698 11.176 -23.742 1.00 96.62 221 TYR A CA 1
ATOM 1782 C C . TYR A 1 221 ? -5.766 11.634 -24.861 1.00 96.62 221 TYR A C 1
ATOM 1784 O O . TYR A 1 221 ? -6.152 11.638 -26.031 1.00 96.62 221 TYR A O 1
ATOM 1792 N N . ASN A 1 222 ? -4.542 11.996 -24.494 1.00 94.50 222 ASN A N 1
ATOM 1793 C CA . ASN A 1 222 ? -3.432 12.150 -25.418 1.00 94.50 222 ASN A CA 1
ATOM 1794 C C . ASN A 1 222 ? -2.192 11.551 -24.757 1.00 94.50 222 ASN A C 1
ATOM 1796 O O . ASN A 1 222 ? -1.995 11.740 -23.557 1.00 94.50 222 ASN A O 1
ATOM 1800 N N . TYR A 1 223 ? -1.393 10.831 -25.534 1.00 91.88 223 TYR A N 1
ATOM 1801 C CA . TYR A 1 223 ? -0.163 10.225 -25.042 1.00 91.88 223 TYR A CA 1
ATOM 1802 C C . TYR A 1 223 ? 0.897 11.314 -24.843 1.00 91.88 223 TYR A C 1
ATOM 1804 O O . TYR A 1 223 ? 1.252 11.997 -25.805 1.00 91.88 223 TYR A O 1
ATOM 1812 N N . ASN A 1 224 ? 1.417 11.458 -23.623 1.00 86.94 224 ASN A N 1
ATOM 1813 C CA . ASN A 1 224 ? 2.345 12.529 -23.242 1.00 86.94 224 ASN A CA 1
ATOM 1814 C C . ASN A 1 224 ? 3.695 11.980 -22.740 1.00 86.94 224 ASN A C 1
ATOM 1816 O O . ASN A 1 224 ? 4.362 12.611 -21.922 1.00 86.94 224 ASN A O 1
ATOM 1820 N N . SER A 1 225 ? 4.093 10.802 -23.237 1.00 73.00 225 SER A N 1
ATOM 1821 C CA . SER A 1 225 ? 5.382 10.146 -22.970 1.00 73.00 225 SER A CA 1
ATOM 1822 C C . SER A 1 225 ? 5.714 9.901 -21.491 1.00 73.00 225 SER A C 1
ATOM 1824 O O . SER A 1 225 ? 6.888 9.826 -21.139 1.00 73.00 225 SER A O 1
ATOM 1826 N N . SER A 1 226 ? 4.708 9.773 -20.618 1.00 73.94 226 SER A N 1
ATOM 1827 C CA . SER A 1 226 ? 4.927 9.369 -19.217 1.00 73.94 226 SER A CA 1
ATOM 1828 C C . SER A 1 226 ? 5.186 7.859 -19.092 1.00 73.94 226 SER A C 1
ATOM 1830 O O . SER A 1 226 ? 5.197 7.127 -20.088 1.00 73.94 226 SER A O 1
ATOM 1832 N N . LEU A 1 227 ? 5.401 7.371 -17.863 1.00 83.12 227 LEU A N 1
ATOM 1833 C CA . LEU A 1 227 ? 5.571 5.940 -17.593 1.00 83.12 227 LEU A CA 1
ATOM 1834 C C . LEU A 1 227 ? 4.366 5.155 -18.140 1.00 83.12 227 LEU A C 1
ATOM 1836 O O . LEU A 1 227 ? 3.218 5.556 -17.940 1.00 83.12 227 LEU A O 1
ATOM 1840 N N . LEU A 1 228 ? 4.608 4.013 -18.796 1.00 84.88 228 LEU A N 1
ATOM 1841 C CA . LEU A 1 228 ? 3.564 3.242 -19.496 1.00 84.88 228 LEU A CA 1
ATOM 1842 C C . LEU A 1 228 ? 2.344 2.922 -18.611 1.00 84.88 228 LEU A C 1
ATOM 1844 O O . LEU A 1 228 ? 1.210 2.930 -19.087 1.00 84.88 228 LEU A O 1
ATOM 1848 N N . HIS A 1 229 ? 2.559 2.667 -17.317 1.00 84.06 229 HIS A N 1
ATOM 1849 C CA . HIS A 1 229 ? 1.480 2.374 -16.374 1.00 84.06 229 HIS A CA 1
ATOM 1850 C C . HIS A 1 229 ? 0.627 3.609 -16.030 1.00 84.06 229 HIS A C 1
ATOM 1852 O O . HIS A 1 229 ? -0.588 3.482 -15.871 1.00 84.06 229 HIS A O 1
ATOM 1858 N N . GLU A 1 230 ? 1.235 4.796 -15.951 1.00 88.19 230 GLU A N 1
ATOM 1859 C CA . GLU A 1 230 ? 0.526 6.062 -15.734 1.00 88.19 230 GLU A CA 1
ATOM 1860 C C . GLU A 1 230 ? -0.288 6.431 -16.975 1.00 88.19 230 GLU A C 1
ATOM 1862 O O . GLU A 1 230 ? -1.476 6.737 -16.870 1.00 88.19 230 GLU A O 1
ATOM 1867 N N . GLU A 1 231 ? 0.312 6.302 -18.162 1.00 93.75 231 GLU A N 1
ATOM 1868 C CA . GLU A 1 231 ? -0.364 6.509 -19.447 1.00 93.75 231 GLU A CA 1
ATOM 1869 C C . GLU A 1 231 ? -1.566 5.574 -19.619 1.00 93.75 231 GLU A C 1
ATOM 1871 O O . GLU A 1 231 ? -2.657 6.002 -20.006 1.00 93.75 231 GLU A O 1
ATOM 1876 N N . PHE A 1 232 ? -1.408 4.300 -19.257 1.00 94.69 232 PHE A N 1
ATOM 1877 C CA . PHE A 1 232 ? -2.510 3.345 -19.270 1.00 94.69 232 PHE A CA 1
ATOM 1878 C C . PHE A 1 232 ? -3.606 3.694 -18.245 1.00 94.69 232 PHE A C 1
ATOM 1880 O O . PHE A 1 232 ? -4.799 3.558 -18.535 1.00 94.69 232 PHE A O 1
ATOM 1887 N N . GLY A 1 233 ? -3.231 4.199 -17.065 1.00 93.94 233 GLY A N 1
ATOM 1888 C CA . GLY A 1 233 ? -4.173 4.732 -16.077 1.00 93.94 233 GLY A CA 1
ATOM 1889 C C . GLY A 1 233 ? -4.977 5.922 -16.614 1.00 93.94 233 GLY A C 1
ATOM 1890 O O . GLY A 1 233 ? -6.205 5.958 -16.484 1.00 93.94 233 GLY A O 1
ATOM 1891 N N . ASN A 1 234 ? -4.309 6.855 -17.294 1.00 95.12 234 ASN A N 1
ATOM 1892 C CA . ASN A 1 234 ? -4.933 8.012 -17.939 1.00 95.12 234 ASN A CA 1
ATOM 1893 C C . ASN A 1 234 ? -5.909 7.585 -19.044 1.00 95.12 234 ASN A C 1
ATOM 1895 O O . ASN A 1 234 ? -7.042 8.074 -19.101 1.00 95.12 234 ASN A O 1
ATOM 1899 N N . LEU A 1 235 ? -5.517 6.611 -19.869 1.00 96.50 235 LEU A N 1
ATOM 1900 C CA . LEU A 1 235 ? -6.379 6.011 -20.884 1.00 96.50 235 LEU A CA 1
ATOM 1901 C C . LEU A 1 235 ? -7.638 5.379 -20.268 1.00 96.50 235 LEU A C 1
ATOM 1903 O O . LEU A 1 235 ? -8.745 5.601 -20.769 1.00 96.50 235 LEU A O 1
ATOM 1907 N N . LEU A 1 236 ? -7.494 4.602 -19.188 1.00 96.75 236 LEU A N 1
ATOM 1908 C CA . LEU A 1 236 ? -8.626 3.981 -18.493 1.00 96.75 236 LEU A CA 1
ATOM 1909 C C . LEU A 1 236 ? -9.607 5.027 -17.961 1.00 96.75 236 LEU A C 1
ATOM 1911 O O . LEU A 1 236 ? -10.818 4.873 -18.134 1.00 96.75 236 LEU A O 1
ATOM 1915 N N . ASN A 1 237 ? -9.096 6.105 -17.366 1.00 96.19 237 ASN A N 1
ATOM 1916 C CA . ASN A 1 237 ? -9.917 7.203 -16.863 1.00 96.19 237 ASN A CA 1
ATOM 1917 C C . ASN A 1 237 ? -10.690 7.897 -17.993 1.00 96.19 237 ASN A C 1
ATOM 1919 O O . ASN A 1 237 ? -11.902 8.095 -17.879 1.00 96.19 237 ASN A O 1
ATOM 1923 N 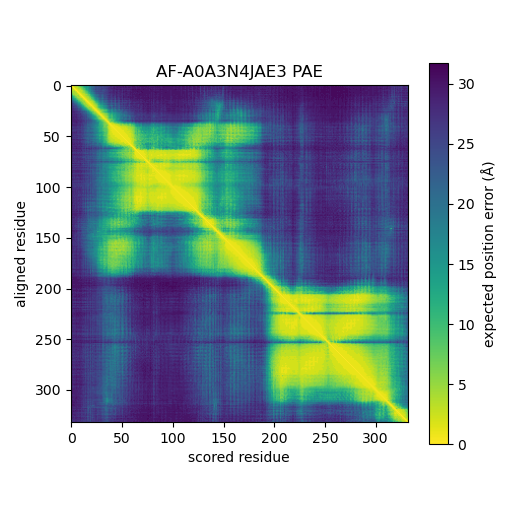N . ALA A 1 238 ? -10.030 8.194 -19.116 1.00 97.00 238 ALA A N 1
ATOM 1924 C CA . ALA A 1 238 ? -10.677 8.802 -20.276 1.00 97.00 238 ALA A CA 1
ATOM 1925 C C . ALA A 1 238 ? -11.736 7.876 -20.900 1.00 97.00 238 ALA A C 1
ATOM 1927 O O . ALA A 1 238 ? -12.850 8.311 -21.199 1.00 97.00 238 ALA A O 1
ATOM 1928 N N . LYS A 1 239 ? -11.440 6.573 -21.035 1.00 96.81 239 LYS A N 1
ATOM 1929 C CA . LYS A 1 239 ? -12.411 5.576 -21.519 1.00 96.81 239 LYS A CA 1
ATOM 1930 C C . LYS A 1 239 ? -13.612 5.451 -20.595 1.00 96.81 239 LYS A C 1
ATOM 1932 O O . LYS A 1 239 ? -14.734 5.308 -21.079 1.00 96.81 239 LYS A O 1
ATOM 1937 N N . LYS A 1 240 ? -13.391 5.527 -19.284 1.00 96.44 240 LYS A N 1
ATOM 1938 C CA . LYS A 1 240 ? -14.463 5.501 -18.292 1.00 96.44 240 LYS A CA 1
ATOM 1939 C C . LYS A 1 240 ? -15.362 6.722 -18.412 1.00 96.44 240 LYS A C 1
ATOM 1941 O O . LYS A 1 240 ? -16.577 6.562 -18.428 1.00 96.44 240 LYS A O 1
ATOM 1946 N N . ALA A 1 241 ? -14.782 7.910 -18.562 1.00 96.19 241 ALA A N 1
ATOM 1947 C CA . ALA A 1 241 ? -15.540 9.139 -18.767 1.00 96.19 241 ALA A CA 1
ATOM 1948 C C . ALA A 1 241 ? -16.364 9.093 -20.068 1.00 96.19 241 ALA A C 1
ATOM 1950 O O . ALA A 1 241 ? -17.540 9.454 -20.072 1.00 96.19 241 ALA A O 1
ATOM 1951 N N . GLU A 1 242 ? -15.788 8.589 -21.166 1.00 96.12 242 GLU A N 1
ATOM 1952 C CA . GLU A 1 242 ? -16.508 8.404 -22.435 1.00 96.12 242 GLU A CA 1
ATOM 1953 C C . GLU A 1 242 ? -17.666 7.398 -22.294 1.00 96.12 242 GLU A C 1
ATOM 1955 O O . GLU A 1 242 ? -18.767 7.624 -22.806 1.00 96.12 242 GLU A O 1
ATOM 1960 N N . TRP A 1 243 ? -17.432 6.295 -21.576 1.00 95.50 243 TRP A N 1
ATOM 1961 C CA . TRP A 1 243 ? -18.454 5.298 -21.263 1.00 95.50 243 TRP A CA 1
ATOM 1962 C C . TRP A 1 243 ? -19.579 5.887 -20.407 1.00 95.50 243 TRP A C 1
ATOM 1964 O O . TRP A 1 243 ? -20.747 5.716 -20.742 1.00 95.50 243 TRP A O 1
ATOM 1974 N N . GLU A 1 244 ? -19.247 6.626 -19.347 1.00 95.25 244 GLU A N 1
ATOM 1975 C CA . GLU A 1 244 ? -20.207 7.309 -18.471 1.00 95.25 244 GLU A CA 1
ATOM 1976 C C . GLU A 1 244 ? -21.031 8.367 -19.222 1.00 95.25 244 GLU A C 1
ATOM 1978 O O . GLU A 1 244 ? -22.222 8.512 -18.951 1.00 95.25 244 GLU A O 1
ATOM 1983 N N . ALA A 1 245 ? -20.444 9.056 -20.206 1.00 95.38 245 ALA A N 1
ATOM 1984 C CA . ALA A 1 245 ? -21.161 10.010 -21.051 1.00 95.38 245 ALA A CA 1
ATOM 1985 C C . ALA A 1 245 ? -22.200 9.331 -21.965 1.00 95.38 245 ALA A C 1
ATOM 1987 O O . ALA A 1 245 ? -23.283 9.874 -22.179 1.00 95.38 245 ALA A O 1
ATOM 1988 N N . LYS A 1 246 ? -21.890 8.138 -22.493 1.00 94.75 246 LYS A N 1
ATOM 1989 C CA . LYS A 1 246 ? -22.809 7.338 -23.331 1.00 94.75 246 LYS A CA 1
ATOM 1990 C C . LYS A 1 246 ? -23.832 6.557 -22.506 1.00 94.75 246 LYS A C 1
ATOM 1992 O O . LYS A 1 246 ? -24.959 6.343 -22.948 1.00 94.75 246 LYS A O 1
ATOM 1997 N N . HIS A 1 247 ? -23.442 6.148 -21.305 1.00 92.75 247 HIS A N 1
ATOM 1998 C CA . HIS A 1 247 ? -24.237 5.351 -20.382 1.00 92.75 247 HIS A CA 1
ATOM 1999 C C . HIS A 1 247 ? -24.263 6.042 -19.017 1.00 92.75 247 HIS A C 1
ATOM 2001 O O . HIS A 1 247 ? -23.512 5.641 -18.120 1.00 92.75 247 HIS A O 1
ATOM 2007 N N . PRO A 1 248 ? -25.124 7.064 -18.836 1.00 91.31 248 PRO A N 1
ATOM 2008 C CA . PRO A 1 248 ? -25.206 7.808 -17.590 1.00 91.31 248 PRO A CA 1
ATOM 2009 C C . PRO A 1 248 ? -25.412 6.871 -16.407 1.00 91.31 248 PRO A C 1
ATOM 2011 O O . PRO A 1 248 ? -26.283 5.994 -16.424 1.00 91.31 248 PRO A O 1
ATOM 2014 N N . LYS A 1 249 ? -24.597 7.064 -15.371 1.00 89.69 249 LYS A N 1
ATOM 2015 C CA . LYS A 1 249 ? -24.635 6.229 -14.176 1.00 89.69 249 LYS A CA 1
ATOM 2016 C C . LYS A 1 249 ? -26.039 6.279 -13.549 1.00 89.69 249 LYS A C 1
ATOM 2018 O O . LYS A 1 249 ? -26.536 7.376 -13.278 1.00 89.69 249 LYS A O 1
ATOM 2023 N N . PRO A 1 250 ? -26.678 5.120 -13.295 1.00 87.88 250 PRO A N 1
ATOM 2024 C CA . PRO A 1 250 ? -27.964 5.063 -12.606 1.00 87.88 250 PRO A CA 1
ATOM 2025 C C . PRO A 1 250 ? -27.915 5.823 -11.274 1.00 87.88 250 PRO A C 1
ATOM 2027 O O . PRO A 1 250 ? -26.918 5.740 -10.545 1.00 87.88 250 PRO A O 1
ATOM 2030 N N . LYS A 1 251 ? -28.978 6.571 -10.950 1.00 86.25 251 LYS A N 1
ATOM 2031 C CA . LYS A 1 251 ? -29.056 7.327 -9.691 1.00 86.25 251 LYS A CA 1
ATOM 2032 C C . LYS A 1 251 ? -29.083 6.333 -8.530 1.00 86.25 251 LYS A C 1
ATOM 2034 O O . LYS A 1 251 ? -29.581 5.221 -8.660 1.00 86.25 251 LYS A O 1
ATOM 2039 N N . ALA A 1 252 ? -28.591 6.722 -7.359 1.00 79.25 252 ALA A N 1
ATOM 2040 C CA . ALA A 1 252 ? -28.535 5.840 -6.187 1.00 79.25 252 ALA A CA 1
ATOM 2041 C C . ALA A 1 252 ? -29.914 5.539 -5.542 1.00 79.25 252 ALA A C 1
ATOM 2043 O O . ALA A 1 252 ? -29.981 5.118 -4.387 1.00 79.25 252 ALA A O 1
ATOM 2044 N N . ASN A 1 253 ? -31.015 5.762 -6.264 1.00 77.62 253 ASN A N 1
ATOM 2045 C CA . ASN A 1 253 ? -32.377 5.621 -5.762 1.00 77.62 253 ASN A CA 1
ATOM 2046 C C . ASN A 1 253 ? -32.664 4.160 -5.361 1.00 77.62 253 ASN A C 1
ATOM 2048 O O . ASN A 1 253 ? -32.104 3.215 -5.913 1.00 77.62 253 ASN A O 1
ATOM 2052 N N . ARG A 1 254 ? -33.543 3.964 -4.367 1.00 67.25 254 ARG A N 1
ATOM 2053 C CA . ARG A 1 254 ? -33.719 2.674 -3.669 1.00 67.25 254 ARG A CA 1
ATOM 2054 C C . ARG A 1 254 ? -34.505 1.598 -4.435 1.00 67.25 254 ARG A C 1
ATOM 2056 O O . ARG A 1 254 ? -34.641 0.500 -3.894 1.00 67.25 254 ARG A O 1
ATOM 2063 N N . THR A 1 255 ? -35.017 1.859 -5.639 1.00 87.88 255 THR A N 1
ATOM 2064 C CA . THR A 1 255 ? -35.829 0.864 -6.359 1.00 87.88 255 THR A CA 1
ATOM 2065 C C . THR A 1 255 ? -34.984 -0.351 -6.760 1.00 87.88 255 THR A C 1
ATOM 2067 O O . THR A 1 255 ? -33.800 -0.244 -7.088 1.00 87.88 255 THR A O 1
ATOM 2070 N N . VAL A 1 256 ? -35.588 -1.540 -6.690 1.00 89.19 256 VAL A N 1
ATOM 2071 C CA . VAL A 1 256 ? -34.920 -2.820 -6.995 1.00 89.19 256 VAL A CA 1
ATOM 2072 C C . VAL A 1 256 ? -34.393 -2.837 -8.435 1.00 89.19 256 VAL A C 1
ATOM 2074 O O . VAL A 1 256 ? -33.277 -3.297 -8.681 1.00 89.19 256 VAL A O 1
ATOM 2077 N N . GLU A 1 257 ? -35.148 -2.250 -9.364 1.00 88.56 257 GLU A N 1
ATOM 2078 C CA . GLU A 1 257 ? -34.781 -2.126 -10.778 1.00 88.56 257 GLU A CA 1
ATOM 2079 C C . GLU A 1 257 ? -33.525 -1.272 -10.992 1.00 88.56 257 GLU A C 1
ATOM 2081 O O . GLU A 1 257 ? -32.633 -1.661 -11.747 1.00 88.56 257 GLU A O 1
ATOM 2086 N N . GLU A 1 258 ? -33.384 -0.153 -10.275 1.00 89.88 258 GLU A N 1
ATOM 2087 C CA . GLU A 1 258 ? -32.233 0.745 -10.428 1.00 89.88 258 GLU A CA 1
ATOM 2088 C C . GLU A 1 258 ? -30.943 0.104 -9.897 1.00 89.88 258 GLU A C 1
ATOM 2090 O O . GLU A 1 258 ? -29.871 0.229 -10.500 1.00 89.88 258 GLU A O 1
ATOM 2095 N N . LYS A 1 259 ? -31.047 -0.691 -8.821 1.00 89.88 259 LYS A N 1
ATOM 2096 C CA . LYS A 1 259 ? -29.933 -1.520 -8.332 1.00 89.88 259 LYS A CA 1
ATOM 2097 C C . LYS A 1 259 ? -29.519 -2.577 -9.356 1.00 89.88 259 LYS A C 1
ATOM 2099 O O . LYS A 1 259 ? -28.320 -2.786 -9.555 1.00 89.88 259 LYS A O 1
ATOM 2104 N N . ALA A 1 260 ? -30.479 -3.240 -10.005 1.00 92.44 260 ALA A N 1
ATOM 2105 C CA . ALA A 1 260 ? -30.193 -4.222 -11.051 1.00 92.44 260 ALA A CA 1
ATOM 2106 C C . ALA A 1 260 ? -29.521 -3.560 -12.266 1.00 92.44 260 ALA A C 1
ATOM 2108 O O . ALA A 1 260 ? -28.502 -4.057 -12.757 1.00 92.44 260 ALA A O 1
ATOM 2109 N N . ARG A 1 261 ? -30.018 -2.389 -12.682 1.00 90.69 261 ARG A N 1
ATOM 2110 C CA . ARG A 1 261 ? -29.440 -1.579 -13.761 1.00 90.69 261 ARG A CA 1
ATOM 2111 C C . ARG A 1 261 ? -28.006 -1.158 -13.452 1.00 90.69 261 ARG A C 1
ATOM 2113 O O . ARG A 1 261 ? -27.133 -1.311 -14.302 1.00 90.69 261 ARG A O 1
ATOM 2120 N N . ARG A 1 262 ? -27.729 -0.715 -12.222 1.00 91.19 262 ARG A N 1
ATOM 2121 C CA . ARG A 1 262 ? -26.373 -0.362 -11.776 1.00 91.19 262 ARG A CA 1
ATOM 2122 C C . ARG A 1 262 ? -25.423 -1.558 -11.773 1.00 91.19 262 ARG A C 1
ATOM 2124 O O . ARG A 1 262 ? -24.311 -1.436 -12.271 1.00 91.19 262 ARG A O 1
ATOM 2131 N N . LYS A 1 263 ? -25.851 -2.720 -11.270 1.00 93.38 263 LYS A N 1
ATOM 2132 C CA . LYS A 1 263 ? -25.029 -3.943 -11.315 1.00 93.38 263 LYS A CA 1
ATOM 2133 C C . LYS A 1 263 ? -24.690 -4.344 -12.750 1.00 93.38 263 LYS A C 1
ATOM 2135 O O . LYS A 1 263 ? -23.553 -4.720 -13.025 1.00 93.38 263 LYS A O 1
ATOM 2140 N N . LYS A 1 264 ? -25.663 -4.252 -13.664 1.00 95.38 264 LYS A N 1
ATOM 2141 C CA . LYS A 1 264 ? -25.442 -4.507 -15.093 1.00 95.38 264 LYS A CA 1
ATOM 2142 C C . LYS A 1 264 ? -24.434 -3.514 -15.679 1.00 95.38 264 LYS A C 1
ATOM 2144 O O . LYS A 1 264 ? -23.474 -3.943 -16.307 1.00 95.38 264 LYS A O 1
ATOM 2149 N N . TRP A 1 265 ? -24.603 -2.226 -15.383 1.00 95.25 265 TRP A N 1
ATOM 2150 C CA . TRP A 1 265 ? -23.694 -1.156 -15.801 1.00 95.25 265 TRP A CA 1
ATOM 2151 C C . TRP A 1 265 ? -22.250 -1.389 -15.319 1.00 95.25 265 TRP A C 1
ATOM 2153 O O . TRP A 1 265 ? -21.311 -1.336 -16.109 1.00 95.25 265 TRP A O 1
ATOM 2163 N N . GLU A 1 266 ? -22.063 -1.729 -14.039 1.00 94.94 266 GLU A N 1
ATOM 2164 C CA . GLU A 1 266 ? -20.740 -2.014 -13.462 1.00 94.94 266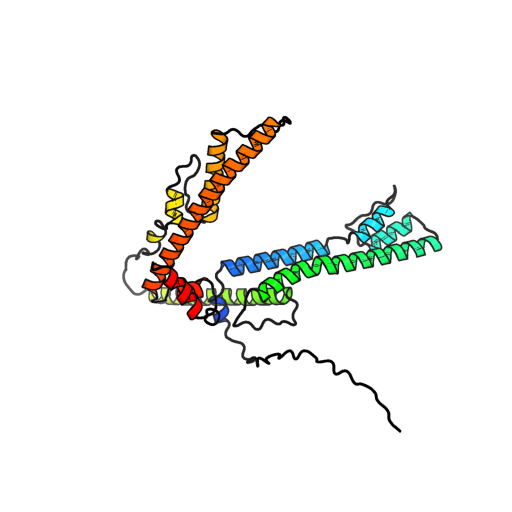 GLU A CA 1
ATOM 2165 C C . GLU A 1 266 ? -20.105 -3.268 -14.085 1.00 94.94 266 GLU A C 1
ATOM 2167 O O . GLU A 1 266 ? -18.896 -3.305 -14.318 1.00 94.94 266 GLU A O 1
ATOM 2172 N N . LYS A 1 267 ? -20.913 -4.291 -14.394 1.00 97.31 267 LYS A N 1
ATOM 2173 C CA . LYS A 1 267 ? -20.454 -5.514 -15.069 1.00 97.31 267 LYS A CA 1
ATOM 2174 C C . LYS A 1 267 ? -19.988 -5.237 -16.500 1.00 97.31 267 LYS A C 1
ATOM 2176 O O . LYS A 1 267 ? -18.974 -5.791 -16.919 1.00 97.31 267 LYS A O 1
ATOM 2181 N N . GLU A 1 268 ? -20.708 -4.396 -17.237 1.00 97.19 268 GLU A N 1
ATOM 2182 C CA . GLU A 1 268 ? -20.339 -4.001 -18.601 1.00 97.19 268 GLU A CA 1
ATOM 2183 C C . GLU A 1 268 ? -19.037 -3.194 -18.615 1.00 97.19 268 GLU A C 1
ATOM 2185 O O . GLU A 1 268 ? -18.125 -3.543 -19.365 1.00 97.19 268 GLU A O 1
ATOM 2190 N N . TRP A 1 269 ? -18.888 -2.210 -17.719 1.00 96.69 269 TRP A N 1
ATOM 2191 C CA . TRP A 1 269 ? -17.631 -1.468 -17.582 1.00 96.69 269 TRP A CA 1
ATOM 2192 C C . TRP A 1 269 ? -16.452 -2.390 -17.245 1.00 96.69 269 TRP A C 1
ATOM 2194 O O . TRP A 1 269 ? -15.423 -2.341 -17.914 1.00 96.69 269 TRP A O 1
ATOM 2204 N N . LYS A 1 270 ? -16.610 -3.294 -16.267 1.00 97.19 270 LYS A N 1
ATOM 2205 C CA . LYS A 1 270 ? -15.551 -4.252 -15.901 1.00 97.19 270 LYS A CA 1
ATOM 2206 C C . LYS A 1 270 ? -15.118 -5.137 -17.069 1.00 97.19 270 LYS A C 1
ATOM 2208 O O . LYS A 1 270 ? -13.946 -5.489 -17.155 1.00 97.19 270 LYS A O 1
ATOM 2213 N N . LYS A 1 271 ? -16.039 -5.494 -17.972 1.00 97.94 271 LYS A N 1
ATOM 2214 C CA . LYS A 1 271 ? -15.709 -6.260 -19.182 1.00 97.94 271 LYS A CA 1
ATOM 2215 C C . LYS A 1 271 ? -14.822 -5.448 -20.131 1.00 97.94 271 LYS A C 1
ATOM 2217 O O . LYS A 1 271 ? -13.853 -5.989 -20.652 1.00 97.94 271 LYS A O 1
ATOM 2222 N N . ILE A 1 272 ? -15.135 -4.167 -20.331 1.00 96.00 272 ILE A N 1
ATOM 2223 C CA . ILE A 1 272 ? -14.336 -3.253 -21.163 1.00 96.00 272 ILE A CA 1
ATOM 2224 C C . ILE A 1 272 ? -12.957 -3.029 -20.536 1.00 96.00 272 ILE A C 1
ATOM 2226 O O . ILE A 1 272 ? -11.947 -3.132 -21.225 1.00 96.00 272 ILE A O 1
ATOM 2230 N N . GLU A 1 273 ? -12.909 -2.775 -19.228 1.00 96.94 273 GLU A N 1
ATOM 2231 C CA . GLU A 1 273 ? -11.664 -2.595 -18.479 1.00 96.94 273 GLU A CA 1
ATOM 2232 C C . GLU A 1 273 ? -10.757 -3.829 -18.584 1.00 96.94 273 GLU A C 1
ATOM 2234 O O . GLU A 1 273 ? -9.566 -3.697 -18.858 1.00 96.94 273 GLU A O 1
ATOM 2239 N N . ALA A 1 274 ? -11.316 -5.030 -18.407 1.00 96.44 274 ALA A N 1
ATOM 2240 C CA . ALA A 1 274 ? -10.570 -6.280 -18.519 1.00 96.44 274 ALA A CA 1
ATOM 2241 C C . ALA A 1 274 ? -10.021 -6.505 -19.936 1.00 96.44 274 ALA A C 1
ATOM 2243 O O . ALA A 1 274 ? -8.860 -6.877 -20.091 1.00 96.44 274 ALA A O 1
ATOM 2244 N N . GLU A 1 275 ? -10.825 -6.239 -20.969 1.00 97.25 275 GLU A N 1
ATOM 2245 C CA . GLU A 1 275 ? -10.388 -6.344 -22.365 1.00 97.25 275 GLU A CA 1
ATOM 2246 C C . GLU A 1 275 ? -9.262 -5.349 -22.680 1.00 97.25 275 GLU A C 1
ATOM 2248 O O . GLU A 1 275 ? -8.286 -5.701 -23.340 1.00 97.25 275 GLU A O 1
ATOM 2253 N N . LEU A 1 276 ? -9.354 -4.117 -22.170 1.00 94.94 276 LEU A N 1
ATOM 2254 C CA . LEU A 1 276 ? -8.316 -3.110 -22.373 1.00 94.94 276 LEU A CA 1
ATOM 2255 C C . LEU A 1 276 ? -7.010 -3.493 -21.664 1.00 94.94 276 LEU A C 1
ATOM 2257 O O . LEU A 1 276 ? -5.945 -3.397 -22.271 1.00 94.94 276 LEU A O 1
ATOM 2261 N N . LYS A 1 277 ? -7.094 -3.989 -20.420 1.00 94.56 277 LYS A N 1
ATOM 2262 C CA . LYS A 1 277 ? -5.941 -4.523 -19.672 1.00 94.56 277 LYS A CA 1
ATOM 2263 C C . LYS A 1 277 ? -5.274 -5.671 -20.414 1.00 94.56 277 LYS A C 1
ATOM 2265 O O . LYS A 1 277 ? -4.059 -5.667 -20.554 1.00 94.56 277 LYS A O 1
ATOM 2270 N N . LYS A 1 278 ? -6.066 -6.605 -20.946 1.00 94.69 278 LYS A N 1
ATOM 2271 C CA . LYS A 1 278 ? -5.558 -7.74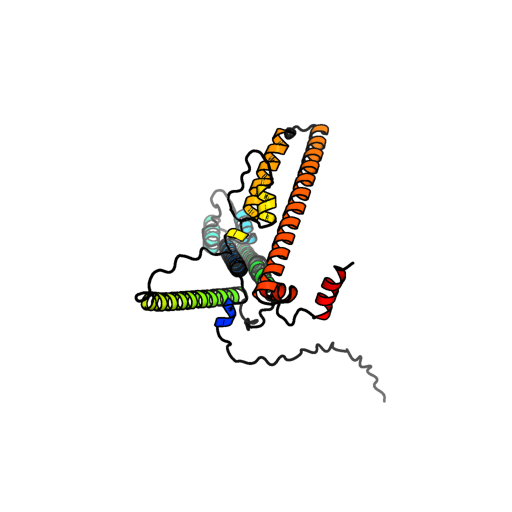1 -21.721 1.00 94.69 278 LYS A CA 1
ATOM 2272 C C . LYS A 1 278 ? -4.786 -7.288 -22.963 1.00 94.69 278 LYS A C 1
ATOM 2274 O O . LYS A 1 278 ? -3.702 -7.794 -23.224 1.00 94.69 278 LYS A O 1
ATOM 2279 N N . ARG A 1 279 ? -5.323 -6.330 -23.727 1.00 94.81 279 ARG A N 1
ATOM 2280 C CA . ARG A 1 279 ? -4.649 -5.809 -24.931 1.00 94.81 279 ARG A CA 1
ATOM 2281 C C . ARG A 1 279 ? -3.375 -5.043 -24.606 1.00 94.81 279 ARG A C 1
ATOM 2283 O O . ARG A 1 279 ? -2.396 -5.179 -25.329 1.00 94.81 279 ARG A O 1
ATOM 2290 N N . PHE A 1 280 ? -3.397 -4.256 -23.535 1.00 93.88 280 PHE A N 1
ATOM 2291 C CA . PHE A 1 280 ? -2.214 -3.541 -23.079 1.00 93.88 280 PHE A CA 1
ATOM 2292 C C . PHE A 1 280 ? -1.124 -4.507 -22.617 1.00 93.88 280 PHE A C 1
ATOM 2294 O O . PHE A 1 280 ? 0.009 -4.388 -23.063 1.00 93.88 280 PHE A O 1
ATOM 2301 N N . GLN A 1 281 ? -1.478 -5.511 -21.810 1.00 90.50 281 GLN A N 1
ATOM 2302 C CA . GLN A 1 281 ? -0.548 -6.558 -21.395 1.00 90.50 281 GLN A CA 1
ATOM 2303 C C . GLN A 1 281 ? 0.070 -7.273 -22.603 1.00 90.50 281 GLN A C 1
ATOM 2305 O O . GLN A 1 281 ? 1.285 -7.393 -22.672 1.00 90.50 281 GLN A O 1
ATOM 2310 N N . PHE A 1 282 ? -0.741 -7.660 -23.590 1.00 91.88 282 PHE A N 1
ATOM 2311 C CA . PHE A 1 282 ? -0.240 -8.267 -24.825 1.00 91.88 282 PHE A CA 1
ATOM 2312 C C . PHE A 1 282 ? 0.741 -7.352 -25.582 1.00 91.88 282 PHE A C 1
ATOM 2314 O O . PHE A 1 282 ? 1.724 -7.818 -26.151 1.00 91.88 282 PHE A O 1
ATOM 2321 N N . ALA A 1 283 ? 0.496 -6.038 -25.593 1.00 91.06 283 ALA A N 1
ATOM 2322 C CA . ALA A 1 283 ? 1.410 -5.078 -26.205 1.00 91.06 283 ALA A CA 1
ATOM 2323 C C . ALA A 1 283 ? 2.735 -4.967 -25.430 1.00 91.06 283 ALA A C 1
ATOM 2325 O O . ALA A 1 283 ? 3.789 -4.923 -26.055 1.00 91.06 283 ALA A O 1
ATOM 2326 N N . VAL A 1 284 ? 2.689 -4.989 -24.094 1.00 83.56 284 VAL A N 1
ATOM 2327 C CA . VAL A 1 284 ? 3.885 -5.024 -23.232 1.00 83.56 284 VAL A CA 1
ATOM 2328 C C . VAL A 1 284 ? 4.680 -6.314 -23.441 1.00 83.56 284 VAL A C 1
ATOM 2330 O O . VAL A 1 284 ? 5.895 -6.259 -23.580 1.00 83.56 284 VAL A O 1
ATOM 2333 N N . GLU A 1 285 ? 4.016 -7.467 -23.530 1.00 83.81 285 GLU A N 1
ATOM 2334 C CA . GLU A 1 285 ? 4.666 -8.754 -23.819 1.00 83.81 285 GLU A CA 1
ATOM 2335 C C . GLU A 1 285 ? 5.366 -8.723 -25.187 1.00 83.81 285 GLU A C 1
ATOM 2337 O O . GLU A 1 285 ? 6.536 -9.074 -25.293 1.00 83.81 285 GLU A O 1
ATOM 2342 N N . LYS A 1 286 ? 4.708 -8.188 -26.224 1.00 85.81 286 LYS A N 1
ATOM 2343 C CA . LYS A 1 286 ? 5.312 -8.035 -27.558 1.00 85.81 286 LYS A CA 1
ATOM 2344 C C . LYS A 1 286 ? 6.501 -7.064 -27.570 1.00 85.81 286 LYS A C 1
ATOM 2346 O O . LYS A 1 286 ? 7.453 -7.234 -28.337 1.00 85.81 286 LYS A O 1
ATOM 2351 N N . GLU A 1 287 ? 6.429 -6.003 -26.774 1.00 82.19 287 GLU A N 1
ATOM 2352 C CA . GLU A 1 287 ? 7.528 -5.055 -26.588 1.00 82.19 287 GLU A CA 1
ATOM 2353 C C . GLU A 1 287 ? 8.726 -5.730 -25.932 1.00 82.19 287 GLU A C 1
ATOM 2355 O O . GLU A 1 287 ? 9.849 -5.622 -26.425 1.00 82.19 287 GLU A O 1
ATOM 2360 N N . PHE A 1 288 ? 8.458 -6.511 -24.893 1.00 78.50 288 PHE A N 1
ATOM 2361 C CA . PHE A 1 288 ? 9.451 -7.312 -24.212 1.00 78.50 288 PHE A CA 1
ATOM 2362 C C . PHE A 1 288 ? 10.107 -8.336 -25.156 1.00 78.50 288 PHE A C 1
ATOM 2364 O O . PHE A 1 288 ? 11.333 -8.384 -25.245 1.00 78.50 288 PHE A O 1
ATOM 2371 N N . ASP A 1 289 ? 9.326 -9.064 -25.961 1.00 80.75 289 ASP A N 1
ATOM 2372 C CA . ASP A 1 289 ? 9.852 -9.971 -26.993 1.00 80.75 289 ASP A CA 1
ATOM 2373 C C . ASP A 1 289 ? 10.779 -9.246 -27.980 1.00 80.75 289 ASP A C 1
ATOM 2375 O O . ASP A 1 289 ? 11.833 -9.759 -28.370 1.00 80.75 289 ASP A O 1
ATOM 2379 N N . SER A 1 290 ? 10.407 -8.025 -28.376 1.00 78.38 290 SER A N 1
ATOM 2380 C CA . SER A 1 290 ? 11.200 -7.203 -29.296 1.00 78.38 290 SER A CA 1
ATOM 2381 C C . SER A 1 290 ? 12.533 -6.787 -28.668 1.00 78.38 290 SER A C 1
ATOM 2383 O O . SER A 1 290 ? 13.573 -6.862 -29.330 1.00 78.38 290 SER A O 1
ATOM 2385 N N . LEU A 1 291 ? 12.520 -6.414 -27.384 1.00 74.44 291 LEU A N 1
ATOM 2386 C CA . LEU A 1 291 ? 13.722 -6.099 -26.611 1.00 74.44 291 LEU A CA 1
ATOM 2387 C C . LEU A 1 291 ? 14.627 -7.323 -26.455 1.00 74.44 291 LEU A C 1
ATOM 2389 O O . LEU A 1 291 ? 15.824 -7.225 -26.708 1.00 74.44 291 LEU A O 1
ATOM 2393 N N . VAL A 1 292 ? 14.074 -8.495 -26.137 1.00 71.06 292 VAL A N 1
ATOM 2394 C CA . VAL A 1 292 ? 14.852 -9.739 -26.027 1.00 71.06 292 VAL A CA 1
ATOM 2395 C C . VAL A 1 292 ? 15.517 -10.098 -27.357 1.00 71.06 292 VAL A C 1
ATOM 2397 O O . VAL A 1 292 ? 16.692 -10.470 -27.383 1.00 71.06 292 VAL A O 1
ATOM 2400 N N . VAL A 1 293 ? 14.812 -9.954 -28.486 1.00 76.31 293 VAL A N 1
ATOM 2401 C CA . VAL A 1 293 ? 15.397 -10.170 -29.822 1.00 76.31 293 VAL A CA 1
ATOM 2402 C C . VAL A 1 293 ? 16.510 -9.164 -30.115 1.00 76.31 293 VAL A C 1
ATOM 2404 O O . VAL A 1 293 ? 17.531 -9.548 -30.694 1.00 76.31 293 VAL A O 1
ATOM 2407 N N . PHE A 1 294 ? 16.324 -7.897 -29.738 1.00 74.19 294 PHE A N 1
ATOM 2408 C CA . PHE A 1 294 ? 17.333 -6.854 -29.900 1.00 74.19 294 PHE A CA 1
ATOM 2409 C C . PHE A 1 294 ? 18.590 -7.160 -29.081 1.00 74.19 294 PHE A C 1
ATOM 2411 O O . PHE A 1 294 ? 19.673 -7.230 -29.659 1.00 74.19 294 PHE A O 1
ATOM 2418 N N . ILE A 1 295 ? 18.437 -7.436 -27.783 1.00 68.19 295 ILE A N 1
ATOM 2419 C CA . ILE A 1 295 ? 19.542 -7.776 -26.879 1.00 68.19 295 ILE A CA 1
ATOM 2420 C C . ILE A 1 295 ? 20.274 -9.014 -27.399 1.00 68.19 295 ILE A C 1
ATOM 2422 O O . ILE A 1 295 ? 21.485 -8.979 -27.563 1.00 68.19 295 ILE A O 1
ATOM 2426 N N . ARG A 1 296 ? 19.555 -10.074 -27.792 1.00 73.81 296 ARG A N 1
ATOM 2427 C CA . ARG A 1 296 ? 20.176 -11.268 -28.393 1.00 73.81 296 ARG A CA 1
ATOM 2428 C C . ARG A 1 296 ? 21.054 -10.933 -29.598 1.00 73.81 296 ARG A C 1
ATOM 2430 O O . ARG A 1 296 ? 22.096 -11.555 -29.786 1.00 73.81 296 ARG A O 1
ATOM 2437 N N . ARG A 1 297 ? 20.627 -10.000 -30.456 1.00 73.56 297 ARG A N 1
ATOM 2438 C CA . ARG A 1 297 ? 21.409 -9.588 -31.634 1.00 73.56 297 ARG A CA 1
ATOM 2439 C C . ARG A 1 297 ? 22.632 -8.757 -31.255 1.00 73.56 297 ARG A C 1
ATOM 2441 O O . ARG A 1 297 ? 23.647 -8.897 -31.927 1.00 73.56 297 ARG A O 1
ATOM 2448 N N . SER A 1 298 ? 22.531 -7.900 -30.241 1.00 65.69 298 SER A N 1
ATOM 2449 C CA . SER A 1 298 ? 23.617 -6.998 -29.844 1.00 65.69 298 SER A CA 1
ATOM 2450 C C . SER A 1 298 ? 24.653 -7.663 -28.937 1.00 65.69 298 SER A C 1
ATOM 2452 O O . SER A 1 298 ? 25.836 -7.369 -29.067 1.00 65.69 298 SER A O 1
ATOM 2454 N N . THR A 1 299 ? 24.238 -8.576 -28.058 1.00 69.00 299 THR A N 1
ATOM 2455 C CA . THR A 1 299 ? 25.116 -9.227 -27.071 1.00 69.00 299 THR A CA 1
ATOM 2456 C C . THR A 1 299 ? 25.473 -10.670 -27.427 1.00 69.00 299 THR A C 1
ATOM 2458 O O . THR A 1 299 ? 26.430 -11.216 -26.887 1.00 69.00 299 THR A O 1
ATOM 2461 N N . GLY A 1 300 ? 24.714 -11.312 -28.322 1.00 81.38 300 GLY A N 1
ATOM 2462 C CA . GLY A 1 300 ? 24.860 -12.736 -28.642 1.00 81.38 300 GLY A CA 1
ATOM 2463 C C . GLY A 1 300 ? 24.249 -13.686 -27.602 1.00 81.38 300 GLY A C 1
ATOM 2464 O O . GLY A 1 300 ? 24.329 -14.902 -27.779 1.00 81.38 300 GLY A O 1
ATOM 2465 N N . LEU A 1 301 ? 23.620 -13.158 -26.545 1.00 69.62 301 LEU A N 1
ATOM 2466 C CA . LEU A 1 301 ? 22.996 -13.949 -25.481 1.00 69.62 301 LEU A CA 1
ATOM 2467 C C . LEU A 1 301 ? 21.710 -14.636 -25.955 1.00 69.62 301 LEU A C 1
ATOM 2469 O O . LEU A 1 301 ? 20.897 -14.051 -26.670 1.00 69.62 301 LEU A O 1
ATOM 2473 N N . LYS A 1 302 ? 21.465 -15.874 -25.524 1.00 75.25 302 LYS A N 1
ATOM 2474 C CA . LYS A 1 302 ? 20.194 -16.575 -25.767 1.00 75.25 302 LYS A CA 1
ATOM 2475 C C . LYS A 1 302 ? 19.055 -15.891 -25.010 1.00 75.25 302 LYS A C 1
ATOM 2477 O O . LYS A 1 302 ? 19.261 -15.299 -23.962 1.00 75.25 302 LYS A O 1
ATOM 2482 N N . ALA A 1 303 ? 17.820 -16.034 -25.498 1.00 65.88 303 ALA A N 1
ATOM 2483 C CA . ALA A 1 303 ? 16.648 -15.378 -24.905 1.00 65.88 303 ALA A CA 1
ATOM 2484 C C . ALA A 1 303 ? 16.498 -15.653 -23.397 1.00 65.88 303 ALA A C 1
ATOM 2486 O O . ALA A 1 303 ? 16.238 -14.734 -22.635 1.00 65.88 303 ALA A O 1
ATOM 2487 N N . TRP A 1 304 ? 16.725 -16.891 -22.949 1.00 64.25 304 TRP A N 1
ATOM 2488 C CA . TRP A 1 304 ? 16.678 -17.225 -21.524 1.00 64.25 304 TRP A CA 1
ATOM 2489 C C . TRP A 1 304 ? 17.862 -16.650 -20.734 1.00 64.25 304 TRP A C 1
ATOM 2491 O O . TRP A 1 304 ? 17.687 -16.356 -19.563 1.00 64.25 304 TRP A O 1
ATOM 2501 N N . GLU A 1 305 ? 19.034 -16.457 -21.350 1.00 69.19 305 GLU A N 1
ATOM 2502 C CA . GLU A 1 305 ? 20.189 -15.800 -20.715 1.00 69.19 305 GLU A CA 1
ATOM 2503 C C . GLU A 1 305 ? 19.891 -14.315 -20.516 1.00 69.19 305 GLU A C 1
ATOM 2505 O O . GLU A 1 305 ? 20.156 -13.784 -19.447 1.00 69.19 305 GLU A O 1
ATOM 2510 N N . VAL A 1 306 ? 19.227 -13.683 -21.490 1.00 64.25 306 VAL A N 1
ATOM 2511 C CA . VAL A 1 306 ? 18.701 -12.316 -21.364 1.00 64.25 306 VAL A CA 1
ATOM 2512 C C . VAL A 1 306 ? 17.643 -12.232 -20.262 1.00 64.25 306 VAL A C 1
ATOM 2514 O O . VAL A 1 306 ? 17.676 -11.304 -19.468 1.00 64.25 306 VAL A O 1
ATOM 2517 N N . MET A 1 307 ? 16.733 -13.207 -20.157 1.00 55.97 307 MET A N 1
ATOM 2518 C CA . MET A 1 307 ? 15.762 -13.265 -19.052 1.00 55.97 307 MET A CA 1
ATOM 2519 C C . MET A 1 307 ? 16.444 -13.453 -17.697 1.00 55.97 307 MET A C 1
ATOM 2521 O O . MET A 1 307 ? 16.090 -12.798 -16.727 1.00 55.97 307 MET A O 1
ATOM 2525 N N . VAL A 1 308 ? 17.414 -14.356 -17.620 1.00 63.56 308 VAL A N 1
ATOM 2526 C CA . VAL A 1 308 ? 18.179 -14.626 -16.401 1.00 63.56 308 VAL A CA 1
ATOM 2527 C C . VAL A 1 308 ? 18.950 -13.383 -15.966 1.00 63.56 308 VAL A C 1
ATOM 2529 O O . VAL A 1 308 ? 18.929 -13.057 -14.783 1.00 63.56 308 VAL A O 1
ATOM 2532 N N . GLU A 1 309 ? 19.552 -12.654 -16.908 1.00 61.59 309 GLU A N 1
ATOM 2533 C CA . GLU A 1 309 ? 20.251 -11.398 -16.628 1.00 61.59 309 GLU A CA 1
ATOM 2534 C C . GLU A 1 309 ? 19.297 -10.249 -16.267 1.00 61.59 309 GLU A C 1
ATOM 2536 O O . GLU A 1 309 ? 19.563 -9.546 -15.298 1.00 61.59 309 GLU A O 1
ATOM 2541 N N . LEU A 1 310 ? 18.168 -10.080 -16.969 1.00 53.16 310 LEU A N 1
ATOM 2542 C CA . LEU A 1 310 ? 17.183 -9.021 -16.685 1.00 53.16 310 LEU A CA 1
ATOM 2543 C C . LEU A 1 310 ? 16.429 -9.247 -15.366 1.00 53.16 310 LEU A C 1
ATOM 2545 O O . LEU A 1 310 ? 16.158 -8.306 -14.629 1.00 53.16 310 LEU A O 1
ATOM 2549 N N . TYR A 1 311 ? 16.070 -10.493 -15.054 1.00 52.16 311 TYR A N 1
ATOM 2550 C CA . TYR A 1 311 ? 15.291 -10.825 -13.857 1.00 52.16 311 TYR A CA 1
ATOM 2551 C C . TYR A 1 311 ? 16.155 -11.275 -12.670 1.00 52.16 311 TYR A C 1
ATOM 2553 O O . TYR A 1 311 ? 15.604 -11.580 -11.611 1.00 52.16 311 TYR A O 1
ATOM 2561 N N . GLY A 1 312 ? 17.484 -11.326 -12.824 1.00 50.59 312 GLY A N 1
ATOM 2562 C CA . GLY A 1 312 ? 18.418 -11.718 -11.763 1.00 50.59 312 GLY A CA 1
ATOM 2563 C C . GLY A 1 312 ? 18.215 -13.151 -11.256 1.00 50.59 312 GLY A C 1
ATOM 2564 O O . GLY A 1 312 ? 18.507 -13.453 -10.100 1.00 50.59 312 GLY A O 1
ATOM 2565 N N . VAL A 1 313 ? 17.665 -14.043 -12.086 1.00 49.00 313 VAL A N 1
ATOM 2566 C CA . VAL A 1 313 ? 17.426 -15.444 -11.710 1.00 49.00 313 VAL A CA 1
ATOM 2567 C C . VAL A 1 313 ? 18.724 -16.208 -11.943 1.00 49.00 313 VAL A C 1
ATOM 2569 O O . VAL A 1 313 ? 18.997 -16.597 -13.071 1.00 49.00 313 VAL A O 1
ATOM 2572 N N . GLY A 1 314 ? 19.547 -16.391 -10.907 1.00 47.69 314 GLY A N 1
ATOM 2573 C CA . GLY A 1 314 ? 20.884 -16.984 -11.032 1.00 47.69 314 GLY A CA 1
ATOM 2574 C C . GLY A 1 314 ? 20.959 -18.251 -11.896 1.00 47.69 314 GLY A C 1
ATOM 2575 O O . GLY A 1 314 ? 20.037 -19.072 -11.924 1.00 47.69 314 GLY A O 1
ATOM 2576 N N . LYS A 1 315 ? 22.079 -18.401 -12.623 1.00 50.88 315 LYS A N 1
ATOM 2577 C CA . LYS A 1 315 ? 22.307 -19.448 -13.640 1.00 50.88 315 LYS A CA 1
ATOM 2578 C C . LYS A 1 315 ? 22.103 -20.877 -13.114 1.00 50.88 315 LYS A C 1
ATOM 2580 O O . LYS A 1 315 ? 21.807 -21.757 -13.919 1.00 50.88 315 LYS A O 1
ATOM 2585 N N . GLU A 1 316 ? 22.199 -21.120 -11.804 1.00 49.09 316 GLU A N 1
ATOM 2586 C CA . GLU A 1 316 ? 21.938 -22.436 -11.206 1.00 49.09 316 GLU A CA 1
ATOM 2587 C C . GLU A 1 316 ? 20.451 -22.784 -10.976 1.00 49.09 316 GLU A C 1
ATOM 2589 O O . GLU A 1 316 ? 20.144 -23.959 -10.771 1.00 49.09 316 GLU A O 1
ATOM 2594 N N . ALA A 1 317 ? 19.512 -21.827 -11.012 1.00 47.22 317 ALA A N 1
ATOM 2595 C CA . ALA A 1 317 ? 18.089 -22.102 -10.750 1.00 47.22 317 ALA A CA 1
ATOM 2596 C C . ALA A 1 317 ? 17.305 -22.563 -11.991 1.00 47.22 317 ALA A C 1
ATOM 2598 O O . ALA A 1 317 ? 16.230 -23.151 -11.866 1.00 47.22 317 ALA A O 1
ATOM 2599 N N . VAL A 1 318 ? 17.842 -22.337 -13.191 1.00 48.62 318 VAL A N 1
ATOM 2600 C CA . VAL A 1 318 ? 17.251 -22.842 -14.430 1.00 48.62 318 VAL A CA 1
ATOM 2601 C C . VAL A 1 318 ? 17.882 -24.194 -14.729 1.00 48.62 318 VAL A C 1
ATOM 2603 O O . VAL A 1 318 ? 18.967 -24.277 -15.305 1.00 48.62 318 VAL A O 1
ATOM 2606 N N . ILE A 1 319 ? 17.195 -25.280 -14.363 1.00 52.81 319 ILE A N 1
ATOM 2607 C CA . ILE A 1 319 ? 17.488 -26.589 -14.949 1.00 52.81 319 ILE A CA 1
ATOM 2608 C C . ILE A 1 319 ? 17.306 -26.399 -16.456 1.00 52.81 319 ILE A C 1
ATOM 2610 O O . ILE A 1 319 ? 16.190 -26.240 -16.943 1.00 52.81 319 ILE A O 1
ATOM 2614 N N . LYS A 1 320 ? 18.419 -26.347 -17.189 1.00 52.75 320 LYS A N 1
ATOM 2615 C CA . LYS A 1 320 ? 18.482 -26.074 -18.632 1.00 52.75 320 LYS A CA 1
ATOM 2616 C C . LYS A 1 320 ? 17.451 -26.882 -19.443 1.00 52.75 320 LYS A C 1
ATOM 2618 O O . LYS A 1 320 ? 16.914 -26.375 -20.422 1.00 52.75 320 LYS A O 1
ATOM 2623 N N . GLU A 1 321 ? 17.108 -28.085 -18.978 1.00 55.88 321 GLU A N 1
ATOM 2624 C CA . GLU A 1 321 ? 16.090 -28.964 -19.570 1.00 55.88 321 GLU A CA 1
ATOM 2625 C C . GLU A 1 321 ? 14.637 -28.455 -19.455 1.00 55.88 321 GLU A C 1
ATOM 2627 O O . GLU A 1 321 ? 13.835 -28.728 -20.347 1.00 55.88 321 GLU A O 1
ATOM 2632 N N . GLU A 1 322 ? 14.263 -27.704 -18.411 1.00 56.47 322 GLU A N 1
ATOM 2633 C CA . GLU A 1 322 ? 12.900 -27.159 -18.257 1.00 56.47 322 GLU A CA 1
ATOM 2634 C C . GLU A 1 322 ? 12.667 -25.924 -19.139 1.00 56.47 322 GLU A C 1
ATOM 2636 O O . GLU A 1 322 ? 11.619 -25.810 -19.776 1.00 56.47 322 GLU A O 1
ATOM 2641 N N . ALA A 1 323 ? 13.661 -25.042 -19.272 1.00 54.78 323 ALA A N 1
ATOM 2642 C CA . ALA A 1 323 ? 13.577 -23.881 -20.166 1.00 54.78 323 ALA A CA 1
ATOM 2643 C C . ALA A 1 323 ? 13.650 -24.273 -21.658 1.00 54.78 323 ALA A C 1
ATOM 2645 O O . ALA A 1 323 ? 12.951 -23.695 -22.500 1.00 54.78 323 ALA A O 1
ATOM 2646 N N . GLU A 1 324 ? 14.444 -25.293 -22.006 1.00 56.00 324 GLU A N 1
ATOM 2647 C CA . GLU A 1 324 ? 14.461 -25.858 -23.364 1.00 56.00 324 GLU A CA 1
ATOM 2648 C C . GLU A 1 324 ? 13.133 -26.564 -23.710 1.00 56.00 324 GLU A C 1
ATOM 2650 O O . GLU A 1 324 ? 12.667 -26.462 -24.848 1.00 56.00 324 GLU A O 1
ATOM 2655 N N . LYS A 1 325 ? 12.439 -27.174 -22.736 1.00 58.28 325 LYS A N 1
ATOM 2656 C CA . LYS A 1 325 ? 11.079 -27.722 -22.923 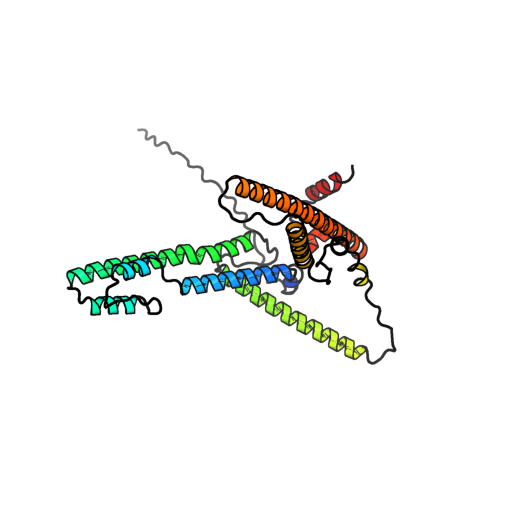1.00 58.28 325 LYS A CA 1
ATOM 2657 C C . LYS A 1 325 ? 10.017 -26.655 -23.196 1.00 58.28 325 LYS A C 1
ATOM 2659 O O . LYS A 1 325 ? 9.150 -26.863 -24.038 1.00 58.28 325 LYS A O 1
ATOM 2664 N N . VAL A 1 326 ? 10.081 -25.506 -22.521 1.00 55.44 326 VAL A N 1
ATOM 2665 C CA . VAL A 1 326 ? 9.112 -24.413 -22.729 1.00 55.44 326 VAL A CA 1
ATOM 2666 C C . VAL A 1 326 ? 9.319 -23.733 -24.088 1.00 55.44 326 VAL A C 1
ATOM 2668 O O . VAL A 1 326 ? 8.348 -23.394 -24.758 1.00 55.44 326 VAL A O 1
ATOM 2671 N N . SER A 1 327 ? 10.567 -23.592 -24.545 1.00 50.34 327 SER A N 1
ATOM 2672 C CA . SER A 1 327 ? 10.871 -22.977 -25.849 1.00 50.34 327 SER A CA 1
ATOM 2673 C C . SER A 1 327 ? 10.609 -23.889 -27.056 1.00 50.34 327 SER A C 1
ATOM 2675 O O . SER A 1 327 ? 10.307 -23.392 -28.141 1.00 50.34 327 SER A O 1
ATOM 2677 N N . SER A 1 328 ? 10.660 -25.213 -26.885 1.00 47.62 328 SER A N 1
ATOM 2678 C CA . SER A 1 328 ? 10.342 -26.182 -27.947 1.00 47.62 328 SER A CA 1
ATOM 2679 C C . SER A 1 328 ? 8.835 -26.399 -28.154 1.00 47.62 328 SER A C 1
ATOM 2681 O O . SER A 1 328 ? 8.431 -26.832 -29.231 1.00 47.62 328 SER A O 1
ATOM 2683 N N . CYS A 1 329 ? 7.989 -26.010 -27.194 1.00 43.25 329 CYS A N 1
ATOM 2684 C CA . CYS A 1 329 ? 6.528 -26.036 -27.335 1.00 43.25 329 CYS A CA 1
ATOM 2685 C C . CYS A 1 329 ? 5.942 -24.912 -28.214 1.00 43.25 329 CYS A C 1
ATOM 2687 O O . CYS A 1 329 ? 4.764 -24.982 -28.553 1.00 43.25 329 CYS A O 1
ATOM 2689 N N . SER A 1 330 ? 6.732 -23.908 -28.612 1.00 45.22 330 SER A N 1
ATOM 2690 C CA . SER A 1 330 ? 6.257 -22.765 -29.416 1.00 45.22 330 SER A CA 1
ATOM 2691 C C . SER A 1 330 ? 6.514 -22.899 -30.924 1.00 45.22 330 SER A C 1
ATOM 2693 O O . SER A 1 330 ? 6.222 -21.971 -31.672 1.00 45.22 330 SER A O 1
ATOM 2695 N N . ASN A 1 331 ? 7.047 -24.038 -31.380 1.00 40.53 331 ASN A N 1
ATOM 2696 C CA . ASN A 1 331 ? 7.220 -24.361 -32.799 1.00 40.53 331 ASN A CA 1
ATOM 2697 C C . ASN A 1 331 ? 6.315 -25.540 -33.198 1.00 40.53 331 ASN A C 1
ATOM 2699 O O . ASN A 1 331 ? 6.812 -26.624 -33.503 1.00 40.53 331 ASN A O 1
ATOM 2703 N N . VAL A 1 332 ? 4.995 -25.324 -33.183 1.00 39.09 332 VAL A N 1
ATOM 2704 C CA . VAL A 1 332 ? 3.995 -26.092 -33.953 1.00 39.09 332 VAL A CA 1
ATOM 2705 C C . VAL A 1 332 ? 2.955 -25.130 -34.501 1.00 39.09 332 VAL A C 1
ATOM 2707 O O . VAL A 1 332 ? 2.462 -24.299 -33.704 1.00 39.09 332 VAL A O 1
#

Foldseek 3Di:
DDDDDDDDDDDDPDPPPDPDDDDPDQDDLVVVPQQDDPVNVVVLVVLLVVLVVLLVVLVLDFQVLLVVLVVVQDDPVADDDSVDDSVVSLVVSCVVVVDDPVVNVVSVVSNVVSVVNRVVCSVVPSQCVSQVVLVCVPVVDDPVNDPQPPVDRSSVSSVVSSVSVVVVVVVVVVVVVVVVVVVVVVVPPDDDDDDPDDPVVVVVCVQLLNVVLCPDDFVQQDDDPDDSVVSLVSSLVRVVVVLCVVPPQQDPDDDPVSVVVNVVSVVVSVVVVVVSVVSSVVSVVSSLVVVLVVCCVVVVDDSVRVVCSVNVVDPVVDPVVVVVVVVVVVPD

Organism: NCBI:txid1336337

pLDDT: mean 72.63, std 19.25, range [30.2, 97.94]

Nearest PDB structures (foldseek):
  8otz-assembly1_DQ  TM=1.699E-01  e=4.499E+00  Bos taurus

Sequence (332 aa):
MTSSEGSIAGVSPSSKIKNCTYHTDPLPVEYLNQWCEAEQWVRLRRRLAYCEAQKALCQEMLGPATVEFFEKYNFQQFTYDPSEPTDVEFKRLCEQRRWGPAKLSKVQKEYDIAQQKSALWKQQQCEPFATSAVVEFFQNHKFDNFTYDTSAKPVEELRRLQTEQEKVQIDRAELFNALNAETESQAAGAPDVSPFLDPLLGQVGNLPAVEFLKAQRVRGYNYNSSLLHEEFGNLLNAKKAEWEAKHPKPKANRTVEEKARRKKWEKEWKKIEAELKKRFQFAVEKEFDSLVVFIRRSTGLKAWEVMVELYGVGKEAVIKEEAEKVSSCSNV

Secondary structure (DSSP, 8-state):
----------------------------GGGGGTS--HHHHHHHHHHHHHHHHHHHHHHHSPPHHHHHHHHHT-BTTB---TTS-HHHHHHHHHHHHT--HHHHHHHHHHHHHHHHHHHHHHHHHHHHHHHHHHHHHHHHS--TT----TTS-HHHHHHHHHHHHHHHHHHHHHHHHHHHHHHHHHGGGS--------TTHHHHTT-HHHHHHHT---TT----S--HHHHHHHHHHHHHHHHHHHSPPPP----HHHHHHHHHHHHHHHHHHHHHHHHHHHHHHHHHHHHHHHHHHHH---HHHHHHHHHT--TTTS-HHHHHHHHHTT--